Protein AF-A0A235F9C6-F1 (afdb_monomer_lite)

Secondary structure (DSSP, 8-state):
-----SHHHHHHHHHHHHHHTTSS--------THHHHHHHHHHHHHTTSSHHHHHHHHTTTS-HHHHHHHHHHHHHHHHHHHHHHT--HHHHHHHHHH-HHHHHHHTTS-HHHHHHHHHHHHHHHHHHHHHHHHHHHHHHHHHHHHIIIIISPP-EEETTEEE-S--S-EEEE-SSSEEEE-TT--S-TTTGGG-SSEEEE-SSEEEEEETTEEEEEEGGGGT-SEEEHHHHHHHHHHHHHHHHHHHHHHHHHHHHHHHHHHHHHHHHHHHHHHHHHHHTT----HHHHHHHHHHHTHHHHHHHHHHHHTT---TTHHHHHHHHHHHHHHHHHHTSPPP-

Radius of gyration: 34.78 Å; chains: 1; bounding box: 98×41×90 Å

Structure (mmCIF, N/CA/C/O backbone):
data_AF-A0A235F9C6-F1
#
_entry.id   AF-A0A235F9C6-F1
#
loop_
_atom_site.group_PDB
_atom_site.id
_atom_site.type_symbol
_atom_site.label_atom_id
_atom_site.label_alt_id
_atom_site.label_comp_id
_atom_site.label_asym_id
_atom_site.label_entity_id
_atom_site.label_seq_id
_atom_site.pdbx_PDB_ins_code
_atom_site.Cartn_x
_atom_site.Cartn_y
_atom_site.Cartn_z
_atom_site.occupancy
_atom_site.B_iso_or_equiv
_atom_site.auth_seq_id
_atom_site.auth_comp_id
_atom_site.auth_asym_id
_atom_site.auth_atom_id
_atom_site.pdbx_PDB_model_num
ATOM 1 N N . MET A 1 1 ? -61.675 -6.270 14.014 1.00 24.16 1 MET A N 1
ATOM 2 C CA . MET A 1 1 ? -61.413 -7.409 14.922 1.00 24.16 1 MET A CA 1
ATOM 3 C C . MET A 1 1 ? -60.560 -6.914 16.084 1.00 24.16 1 MET A C 1
ATOM 5 O O . MET A 1 1 ? -59.785 -5.992 15.865 1.00 24.16 1 MET A O 1
ATOM 9 N N . PRO A 1 2 ? -60.836 -7.374 17.309 1.00 28.53 2 PRO A N 1
ATOM 10 C CA . PRO A 1 2 ? -61.118 -6.500 18.449 1.00 28.53 2 PRO A CA 1
ATOM 11 C C . PRO A 1 2 ? -59.955 -6.345 19.447 1.00 28.53 2 PRO A C 1
ATOM 13 O O . PRO A 1 2 ? -59.017 -7.130 19.428 1.00 28.53 2 PRO A O 1
ATOM 16 N N . CYS A 1 3 ? -60.065 -5.291 20.277 1.00 23.02 3 CYS A N 1
ATOM 17 C CA . CYS A 1 3 ? -59.843 -5.219 21.738 1.00 23.02 3 CYS A CA 1
ATOM 18 C C . CYS A 1 3 ? -59.057 -6.374 22.407 1.00 23.02 3 CYS A C 1
ATOM 20 O O . CYS A 1 3 ? -59.332 -7.533 22.153 1.00 23.02 3 CYS A O 1
ATOM 22 N N . SER A 1 4 ? -58.177 -6.173 23.391 1.00 26.45 4 SER A N 1
ATOM 23 C CA . SER A 1 4 ? -58.172 -5.150 24.444 1.00 26.45 4 SER A CA 1
ATOM 24 C C . SER A 1 4 ? -57.095 -5.474 25.499 1.00 26.45 4 SER A C 1
ATOM 26 O O . SER A 1 4 ? -56.650 -6.607 25.602 1.00 26.45 4 SER A O 1
ATOM 28 N N . ALA A 1 5 ? -56.830 -4.489 26.365 1.00 30.31 5 ALA A N 1
ATOM 29 C CA . ALA A 1 5 ? -56.734 -4.640 27.829 1.00 30.31 5 ALA A CA 1
ATOM 30 C C . ALA A 1 5 ? -55.402 -4.923 28.556 1.00 30.31 5 ALA A C 1
ATOM 32 O O . ALA A 1 5 ? -55.375 -4.650 29.754 1.00 30.31 5 ALA A O 1
ATOM 33 N N . ASP A 1 6 ? -54.285 -5.301 27.928 1.00 31.92 6 ASP A N 1
ATOM 34 C CA . ASP A 1 6 ? -53.137 -5.766 28.747 1.00 31.92 6 ASP A CA 1
ATOM 35 C C . ASP A 1 6 ? -52.047 -4.738 29.105 1.00 31.92 6 ASP A C 1
ATOM 37 O O . ASP A 1 6 ? -51.257 -4.974 30.021 1.00 31.92 6 ASP A O 1
ATOM 41 N N . LEU A 1 7 ? -51.997 -3.552 28.482 1.00 34.75 7 LEU A N 1
ATOM 42 C CA . LEU A 1 7 ? -50.963 -2.556 28.836 1.00 34.75 7 LEU A CA 1
ATOM 43 C C . LEU A 1 7 ? -51.352 -1.610 29.980 1.00 34.75 7 LEU A C 1
ATOM 45 O O . LEU A 1 7 ? -50.478 -1.074 30.667 1.00 34.75 7 LEU A O 1
ATOM 49 N N . LEU A 1 8 ? -52.649 -1.403 30.210 1.00 31.09 8 LEU A N 1
ATOM 50 C CA . LEU A 1 8 ? -53.130 -0.490 31.249 1.00 31.09 8 LEU A CA 1
ATOM 51 C C . LEU A 1 8 ? -52.805 -0.984 32.679 1.00 31.09 8 LEU A C 1
ATOM 53 O O . LEU A 1 8 ? -52.372 -0.163 33.493 1.00 31.09 8 LEU A O 1
ATOM 57 N N . PRO A 1 9 ? -52.898 -2.295 32.996 1.00 34.84 9 PRO A N 1
ATOM 58 C CA . PRO A 1 9 ? -52.492 -2.820 34.301 1.00 34.84 9 PRO A CA 1
ATOM 59 C C . PRO A 1 9 ? -50.986 -2.673 34.560 1.00 34.84 9 PRO A C 1
ATOM 61 O O . PRO A 1 9 ? -50.591 -2.339 35.676 1.00 34.84 9 PRO A O 1
ATOM 64 N N . TYR A 1 10 ? -50.138 -2.849 33.539 1.00 37.91 10 TYR A N 1
ATOM 65 C CA . TYR A 1 10 ? -48.676 -2.763 33.673 1.00 37.91 10 TYR A CA 1
ATOM 66 C C . TYR A 1 10 ? -48.203 -1.331 33.969 1.00 37.91 10 TYR A C 1
ATOM 68 O O . TYR A 1 10 ? -47.327 -1.096 34.809 1.00 37.91 10 TYR A O 1
ATOM 76 N N . ILE A 1 11 ? -48.846 -0.354 33.326 1.00 37.06 11 IL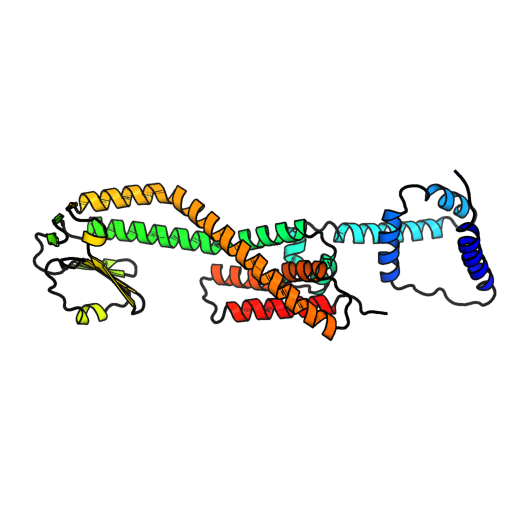E A N 1
ATOM 77 C CA . ILE A 1 11 ? -48.593 1.072 33.546 1.00 37.06 11 ILE A CA 1
ATOM 78 C C . ILE A 1 11 ? -49.118 1.499 34.928 1.00 37.06 11 ILE A C 1
ATOM 80 O O . ILE A 1 11 ? -48.400 2.163 35.678 1.00 37.06 11 ILE A O 1
ATOM 84 N N . LEU A 1 12 ? -50.312 1.050 35.333 1.00 35.72 12 LEU A N 1
ATOM 85 C CA . LEU A 1 12 ? -50.869 1.346 36.661 1.00 35.72 12 LEU A CA 1
ATOM 86 C C . LEU A 1 12 ? -50.095 0.667 37.808 1.00 35.72 12 LEU A C 1
ATOM 88 O O . LEU A 1 12 ? -49.954 1.265 38.877 1.00 35.72 12 LEU A O 1
ATOM 92 N N . TYR A 1 13 ? -49.526 -0.526 37.593 1.00 37.59 13 TYR A N 1
ATOM 93 C CA . TYR A 1 13 ? -48.658 -1.215 38.559 1.00 37.59 13 TYR A CA 1
ATOM 94 C C . TYR A 1 13 ? -47.362 -0.431 38.828 1.00 37.59 13 TYR A C 1
ATOM 96 O O . TYR A 1 13 ? -46.993 -0.210 39.985 1.00 37.59 13 TYR A O 1
ATOM 104 N N . ARG A 1 14 ? -46.712 0.088 37.775 1.00 36.78 14 ARG A N 1
ATOM 105 C CA . ARG A 1 14 ? -45.545 0.984 37.901 1.00 36.78 14 ARG A CA 1
ATOM 106 C C . ARG A 1 14 ? -45.894 2.292 38.620 1.00 36.78 14 ARG A C 1
ATOM 108 O O . ARG A 1 14 ? -45.122 2.734 39.468 1.00 36.78 14 ARG A O 1
ATOM 115 N N . ILE A 1 15 ? -47.065 2.873 38.347 1.00 39.09 15 ILE A N 1
ATOM 116 C CA . ILE A 1 15 ? -47.520 4.120 38.987 1.00 39.09 15 ILE A CA 1
ATOM 117 C C . ILE A 1 15 ? -47.847 3.905 40.477 1.00 39.09 15 ILE A C 1
ATOM 119 O O . ILE A 1 15 ? -47.480 4.739 41.308 1.00 39.09 15 ILE A O 1
ATOM 123 N N . LYS A 1 16 ? -48.459 2.772 40.861 1.00 30.38 16 LYS A N 1
ATOM 124 C CA . LYS A 1 16 ? -48.684 2.429 42.280 1.00 30.38 16 LYS A CA 1
ATOM 125 C C . LYS A 1 16 ? -47.372 2.202 43.036 1.00 30.38 16 LYS A C 1
ATOM 127 O O . LYS A 1 16 ? -47.261 2.663 44.170 1.00 30.38 16 LYS A O 1
ATOM 132 N N . LYS A 1 17 ? -46.355 1.600 42.407 1.00 31.30 17 LYS A N 1
ATOM 133 C CA . LYS A 1 17 ? -45.021 1.431 43.015 1.00 31.30 17 LYS A CA 1
ATOM 134 C C . LYS A 1 17 ? -44.326 2.777 43.281 1.00 31.30 17 LYS A C 1
ATOM 136 O O . LYS A 1 17 ? -43.670 2.926 44.306 1.00 31.30 17 LYS A O 1
ATOM 141 N N . CYS A 1 18 ? -44.564 3.792 42.445 1.00 32.56 18 CYS A N 1
ATOM 142 C CA . CYS A 1 18 ? -44.122 5.169 42.707 1.00 32.56 18 CYS A CA 1
ATOM 143 C C . CYS A 1 18 ? -44.888 5.873 43.844 1.00 32.56 18 CYS A C 1
ATOM 145 O O . CYS A 1 18 ? -44.349 6.800 44.442 1.00 32.56 18 CYS A O 1
ATOM 147 N N . ARG A 1 19 ? -46.121 5.459 44.181 1.00 26.70 19 ARG A N 1
ATOM 148 C CA . ARG A 1 19 ? -46.877 6.036 45.312 1.00 26.70 19 ARG A CA 1
ATOM 149 C C . ARG A 1 19 ? -46.397 5.501 46.670 1.00 26.70 19 ARG A C 1
ATOM 151 O O . ARG A 1 19 ? -46.466 6.239 47.645 1.00 26.70 19 ARG A O 1
ATOM 158 N N . VAL A 1 20 ? -45.865 4.277 46.722 1.00 29.25 20 VAL A N 1
ATOM 159 C CA . VAL A 1 20 ? -45.334 3.656 47.957 1.00 29.25 20 VAL A CA 1
ATOM 160 C C . VAL A 1 20 ? -43.974 4.240 48.372 1.00 29.25 20 VAL A C 1
ATOM 162 O O . VAL A 1 20 ? -43.650 4.261 49.552 1.00 29.25 20 VAL A O 1
ATOM 165 N N . LEU A 1 21 ? -43.216 4.830 47.444 1.00 30.75 21 LEU A N 1
ATOM 166 C CA . LEU A 1 21 ? -41.941 5.500 47.745 1.00 30.75 21 LEU A CA 1
ATOM 167 C C . LEU A 1 21 ? -42.101 6.918 48.337 1.00 30.75 21 LEU A C 1
ATOM 169 O O . LEU A 1 21 ? -41.120 7.641 48.458 1.00 30.75 21 LEU A O 1
ATOM 173 N N . ARG A 1 22 ? -43.324 7.337 48.696 1.00 30.48 22 ARG A N 1
ATOM 174 C CA . ARG A 1 22 ? -43.625 8.698 49.181 1.00 30.48 22 ARG A CA 1
ATOM 175 C C . ARG A 1 22 ? -43.625 8.846 50.712 1.00 30.48 22 ARG A C 1
ATOM 177 O O . ARG A 1 22 ? -43.984 9.915 51.188 1.00 30.48 22 ARG A O 1
ATOM 184 N N . GLN A 1 23 ? -43.274 7.812 51.481 1.00 30.89 23 GLN A N 1
ATOM 185 C CA . GLN A 1 23 ? -43.339 7.880 52.952 1.00 30.89 23 GLN A CA 1
ATOM 186 C C . GLN A 1 23 ? -42.012 7.789 53.703 1.00 30.89 23 GLN A C 1
ATOM 188 O O . GLN A 1 23 ? -42.028 8.004 54.906 1.00 30.89 23 GLN A O 1
ATOM 193 N N . ASN A 1 24 ? -40.876 7.599 53.030 1.00 27.11 24 ASN A N 1
ATOM 194 C CA . ASN A 1 24 ? -39.571 7.725 53.678 1.00 27.11 24 ASN A CA 1
ATOM 195 C C . ASN A 1 24 ? -38.743 8.774 52.936 1.00 27.11 24 ASN A C 1
ATOM 197 O O . ASN A 1 24 ? -38.563 8.673 51.722 1.00 27.11 24 ASN A O 1
ATOM 201 N N . GLU A 1 25 ? -38.268 9.784 53.666 1.00 38.06 25 GLU A N 1
ATOM 202 C CA . GLU A 1 25 ? -37.231 10.712 53.217 1.00 38.06 25 GLU A CA 1
ATOM 203 C C . GLU A 1 25 ? -36.018 9.914 52.736 1.00 38.06 25 GLU A C 1
ATOM 205 O O . GLU A 1 25 ? -35.278 9.349 53.537 1.00 38.06 25 GLU A O 1
ATOM 210 N N . ILE A 1 26 ? -35.827 9.820 51.420 1.00 27.48 26 ILE A N 1
ATOM 211 C CA . ILE A 1 26 ? -34.636 9.208 50.836 1.00 27.48 26 ILE A CA 1
ATOM 212 C C . ILE A 1 26 ? -34.204 10.053 49.639 1.00 27.48 26 ILE A C 1
ATOM 214 O O . ILE A 1 26 ? -34.982 10.358 48.734 1.00 27.48 26 ILE A O 1
ATOM 218 N N . SER A 1 27 ? -32.936 10.442 49.693 1.00 24.98 27 SER A N 1
ATOM 219 C CA . SER A 1 27 ? -32.124 11.079 48.664 1.00 24.98 27 SER A CA 1
ATOM 220 C C . SER A 1 27 ? -32.423 10.601 47.237 1.00 24.98 27 SER A C 1
ATOM 222 O O . SER A 1 27 ? -32.582 9.411 46.964 1.00 24.98 27 SER A O 1
ATOM 224 N N . PHE A 1 28 ? -32.449 11.549 46.293 1.00 26.50 28 PHE A N 1
ATOM 225 C CA . PHE A 1 28 ? -32.509 11.250 44.862 1.00 26.50 28 PHE A CA 1
ATOM 226 C C . PHE A 1 28 ? -31.333 10.339 44.468 1.00 26.50 28 PHE A C 1
ATOM 228 O O . PHE A 1 28 ? -30.181 10.723 44.692 1.00 26.50 28 PHE A O 1
ATOM 235 N N . PRO A 1 29 ? -31.567 9.170 43.846 1.00 25.56 29 PRO A N 1
ATOM 236 C CA . PRO A 1 29 ? -30.476 8.389 43.300 1.00 25.56 29 PRO A CA 1
ATOM 237 C C . PRO A 1 29 ? -29.945 9.118 42.063 1.00 25.56 29 PRO A C 1
ATOM 239 O O . PRO A 1 29 ? -30.673 9.378 41.102 1.00 25.56 29 PRO A O 1
ATOM 242 N N . VAL A 1 30 ? -28.661 9.464 42.093 1.00 29.19 30 VAL A N 1
ATOM 243 C CA . VAL A 1 30 ? -27.914 9.895 40.913 1.00 29.19 30 VAL A CA 1
ATOM 244 C C . VAL A 1 30 ? -27.857 8.698 39.966 1.00 29.19 30 VAL A C 1
ATOM 246 O O . VAL A 1 30 ? -27.100 7.755 40.185 1.00 29.19 30 VAL A O 1
ATOM 249 N N . PHE A 1 31 ? -28.702 8.693 38.936 1.00 31.27 31 PHE A N 1
ATOM 250 C CA . PHE A 1 31 ? -28.619 7.679 37.891 1.00 31.27 31 PHE A CA 1
ATOM 251 C C . PHE A 1 31 ? -27.368 7.943 37.036 1.00 31.27 31 PHE A C 1
ATOM 253 O O . PHE A 1 31 ? -27.196 9.064 36.552 1.00 31.27 31 PHE A O 1
ATOM 260 N N . PRO A 1 32 ? -26.487 6.948 36.829 1.00 29.97 32 PRO A N 1
ATOM 261 C CA . PRO A 1 32 ? -25.327 7.108 35.961 1.00 29.97 32 PRO A CA 1
ATOM 262 C C . PRO A 1 32 ? -25.787 7.327 34.511 1.00 29.97 32 PRO A C 1
ATOM 264 O O . PRO A 1 32 ? -26.690 6.636 34.032 1.00 29.97 32 PRO A O 1
ATOM 267 N N . ASN A 1 33 ? -25.148 8.282 33.821 1.00 36.22 33 ASN A N 1
ATOM 268 C CA . ASN A 1 33 ? -25.477 8.781 32.470 1.00 36.22 33 ASN A CA 1
ATOM 269 C C . ASN A 1 33 ? -25.712 7.692 31.396 1.00 36.22 33 ASN A C 1
ATOM 271 O O . ASN A 1 33 ? -26.316 7.965 30.362 1.00 36.22 33 ASN A O 1
ATOM 275 N N . GLU A 1 34 ? -25.272 6.455 31.622 1.00 38.84 34 GLU A N 1
ATOM 276 C CA . GLU A 1 34 ? -25.374 5.345 30.671 1.00 38.84 34 GLU A CA 1
ATOM 277 C C . GLU A 1 34 ? -26.777 4.725 30.558 1.00 38.84 34 GLU A C 1
ATOM 279 O O . GLU A 1 34 ? -27.150 4.289 29.471 1.00 38.84 34 GLU A O 1
ATOM 284 N N . GLN A 1 35 ? -27.603 4.739 31.615 1.00 30.03 35 GLN A N 1
ATOM 285 C CA . GLN A 1 35 ? -28.991 4.242 31.511 1.00 30.03 35 GLN A CA 1
ATOM 286 C C . GLN A 1 35 ? -29.883 5.154 30.652 1.00 30.03 35 GLN A C 1
ATOM 288 O O . GLN A 1 35 ? -30.897 4.705 30.116 1.00 30.03 35 GLN A O 1
ATOM 293 N N . LEU A 1 36 ? -29.483 6.417 30.475 1.00 33.16 36 LEU A N 1
ATOM 294 C CA . LEU A 1 36 ? -30.141 7.370 29.585 1.00 33.16 36 LEU A CA 1
ATOM 295 C C . LEU A 1 36 ? -29.899 7.039 28.102 1.00 33.16 36 LEU A C 1
ATOM 297 O O . LEU A 1 36 ? -30.818 7.200 27.307 1.00 33.16 36 LEU A O 1
ATOM 301 N N . LEU A 1 37 ? -28.724 6.520 27.719 1.00 33.12 37 LEU A N 1
ATOM 302 C CA . LEU A 1 37 ? -28.419 6.180 26.318 1.00 33.12 37 LEU A CA 1
ATOM 303 C C . LEU A 1 37 ? -29.295 5.042 25.780 1.00 33.12 37 LEU A C 1
ATOM 305 O O . LEU A 1 37 ? -29.806 5.119 24.661 1.00 33.12 37 LEU A O 1
ATOM 309 N N . GLU A 1 38 ? -29.457 3.987 26.580 1.00 33.00 38 GLU A N 1
ATOM 310 C CA . GLU A 1 38 ? -30.219 2.791 26.207 1.00 33.00 38 GLU A CA 1
ATOM 311 C C . GLU A 1 38 ? -31.719 3.107 26.087 1.00 33.00 38 GLU A C 1
ATOM 313 O O . GLU A 1 38 ? -32.385 2.639 25.165 1.00 33.00 38 GLU A O 1
ATOM 318 N N . TYR A 1 39 ? -32.234 3.992 26.952 1.00 32.09 39 TYR A N 1
ATOM 319 C CA . TYR A 1 39 ? -33.607 4.493 26.875 1.00 32.09 39 TYR A CA 1
ATOM 320 C C . TYR A 1 39 ? -33.827 5.443 25.692 1.00 32.09 39 TYR A C 1
ATOM 322 O O . TYR A 1 39 ? -34.845 5.326 25.019 1.00 32.09 39 TYR A O 1
ATOM 330 N N . VAL A 1 40 ? -32.897 6.355 25.394 1.00 36.12 40 VAL A N 1
ATOM 331 C CA . VAL A 1 40 ? -33.064 7.341 24.307 1.00 36.12 40 VAL A CA 1
ATOM 332 C C . VAL A 1 40 ? -33.080 6.670 22.927 1.00 36.12 40 VAL A C 1
ATOM 334 O O . VAL A 1 40 ? -33.924 7.013 22.103 1.00 36.12 40 VAL A O 1
ATOM 337 N N . CYS A 1 41 ? -32.246 5.649 22.694 1.00 32.50 41 CYS A N 1
ATOM 338 C CA . CYS A 1 41 ? -32.264 4.901 21.427 1.00 32.50 41 CYS A CA 1
ATOM 339 C C . CYS A 1 41 ? -33.512 4.014 21.264 1.00 32.50 41 CYS A C 1
ATOM 341 O O . CYS A 1 41 ? -34.010 3.849 20.151 1.00 32.50 41 CYS A O 1
ATOM 343 N N . LEU A 1 42 ? -34.045 3.454 22.358 1.00 31.95 42 LEU A N 1
ATOM 344 C CA . LEU A 1 42 ? -35.278 2.657 22.329 1.00 31.95 42 LEU A CA 1
ATOM 345 C C . LEU A 1 42 ? -36.525 3.545 22.156 1.00 31.95 42 LEU A C 1
ATOM 347 O O . LEU A 1 42 ? -37.483 3.160 21.483 1.00 31.95 42 LEU A O 1
ATOM 351 N N . VAL A 1 43 ? -36.502 4.749 22.739 1.00 36.69 43 VAL A N 1
ATOM 352 C CA . VAL A 1 43 ? -37.575 5.745 22.635 1.00 36.69 43 VAL A CA 1
ATOM 353 C C . VAL A 1 43 ? -37.664 6.314 21.221 1.00 36.69 43 VAL A C 1
ATOM 35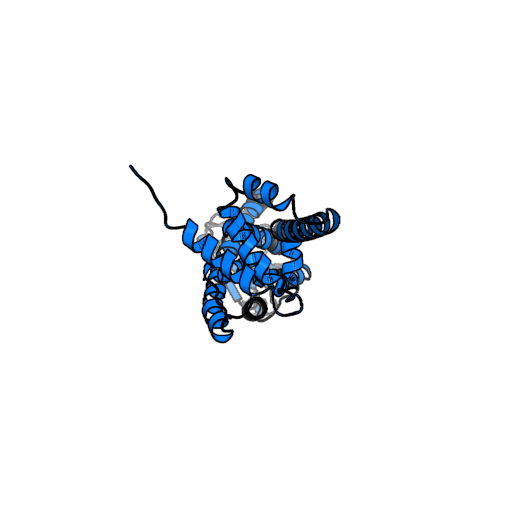5 O O . VAL A 1 43 ? -38.781 6.472 20.749 1.00 36.69 43 VAL A O 1
ATOM 358 N N . ASP A 1 44 ? -36.564 6.506 20.486 1.00 34.81 44 ASP A N 1
ATOM 359 C CA . ASP A 1 44 ? -36.614 6.977 19.085 1.00 34.81 44 ASP A CA 1
ATOM 360 C C . ASP A 1 44 ? -37.349 6.002 18.134 1.00 34.81 44 ASP A C 1
ATOM 362 O O . ASP A 1 44 ? -37.967 6.425 17.156 1.00 34.81 44 ASP A O 1
ATOM 366 N N . SER A 1 45 ? -37.378 4.702 18.459 1.00 32.56 45 SER A N 1
ATOM 367 C CA . SER A 1 45 ? -38.177 3.690 17.741 1.00 32.56 45 SER A CA 1
ATOM 368 C C . SER A 1 45 ? -39.678 3.748 18.095 1.00 32.56 45 SER A C 1
ATOM 370 O O . SER A 1 45 ? -40.539 3.475 17.258 1.00 32.56 45 SER A O 1
ATOM 372 N N . LEU A 1 46 ? -40.018 4.170 19.320 1.00 30.38 46 LEU A N 1
ATOM 373 C CA . LEU A 1 46 ? -41.393 4.261 19.842 1.00 30.38 46 LEU A CA 1
ATOM 374 C C . LEU A 1 46 ? -42.021 5.670 19.714 1.00 30.38 46 LEU A C 1
ATOM 376 O O . LEU A 1 46 ? -43.245 5.818 19.769 1.00 30.38 46 LEU A O 1
ATOM 380 N N . ALA A 1 47 ? -41.219 6.719 19.518 1.00 36.31 47 ALA A N 1
ATOM 381 C CA . ALA A 1 47 ? -41.611 8.124 19.674 1.00 36.31 47 ALA A CA 1
ATOM 382 C C . ALA A 1 47 ? -42.223 8.780 18.427 1.00 36.31 47 ALA A C 1
ATOM 384 O O . ALA A 1 47 ? -42.338 10.002 18.374 1.00 36.31 47 ALA A O 1
ATOM 385 N N . LYS A 1 48 ? -42.698 8.009 17.442 1.00 35.44 48 LYS A N 1
ATOM 386 C CA . LYS A 1 48 ? -43.376 8.591 16.270 1.00 35.44 48 LYS A CA 1
ATOM 387 C C . LYS A 1 48 ? -44.879 8.849 16.444 1.00 35.44 48 LYS A C 1
ATOM 389 O O . LYS A 1 48 ? -45.492 9.344 15.504 1.00 35.44 48 LYS A O 1
ATOM 394 N N . LYS A 1 49 ? -45.506 8.553 17.602 1.00 34.03 49 LYS A N 1
ATOM 395 C CA . LYS A 1 49 ? -46.973 8.745 17.724 1.00 34.03 49 LYS A CA 1
ATOM 396 C C . LYS A 1 49 ? -47.591 9.188 19.066 1.00 34.03 49 LYS A C 1
ATOM 398 O O . LYS A 1 49 ? -48.747 9.581 19.029 1.00 34.03 49 LYS A O 1
ATOM 403 N N . HIS A 1 50 ? -46.909 9.167 20.223 1.00 38.16 50 HIS A N 1
ATOM 404 C CA . HIS A 1 50 ? -47.613 9.318 21.527 1.00 38.16 50 HIS A CA 1
ATOM 405 C C . HIS A 1 50 ? -47.019 10.297 22.569 1.00 38.16 50 HIS A C 1
ATOM 407 O O . HIS A 1 50 ? -47.494 10.335 23.703 1.00 38.16 50 HIS A O 1
ATOM 413 N N . TYR A 1 51 ? -46.040 11.145 22.230 1.00 38.97 51 TYR A N 1
ATOM 414 C CA . TYR A 1 51 ? -45.387 12.010 23.236 1.00 38.97 51 TYR A CA 1
ATOM 415 C C . TYR A 1 51 ? -46.153 13.298 23.602 1.00 38.97 51 TYR A C 1
ATOM 417 O O . TYR A 1 51 ? -45.937 13.855 24.679 1.00 38.97 51 TYR A O 1
ATOM 425 N N . LEU A 1 52 ? -47.093 13.758 22.764 1.00 36.88 52 LEU A N 1
ATOM 426 C CA . LEU A 1 52 ? -47.836 15.000 23.031 1.00 36.88 52 LEU A CA 1
ATOM 427 C C . LEU A 1 52 ? -48.786 14.894 24.243 1.00 36.88 52 LEU A C 1
ATOM 429 O O . LEU A 1 52 ? -48.993 15.880 24.948 1.00 36.88 52 LEU A O 1
ATOM 433 N N . TYR A 1 53 ? -49.323 13.702 24.525 1.00 37.62 53 TYR A N 1
ATOM 434 C CA . TYR A 1 53 ? -50.314 13.501 25.593 1.00 37.62 53 TYR A CA 1
ATOM 435 C C . TYR A 1 53 ? -49.702 13.461 27.003 1.00 37.62 53 TYR A C 1
ATOM 437 O O . TYR A 1 53 ? -50.292 13.985 27.947 1.00 37.62 53 TYR A O 1
ATOM 445 N N . LEU A 1 54 ? -48.490 12.915 27.156 1.00 36.81 54 LEU A N 1
ATOM 446 C CA . LEU A 1 54 ? -47.778 12.876 28.445 1.00 36.81 54 LEU A CA 1
ATOM 447 C C . LEU A 1 54 ? -47.255 14.260 28.869 1.00 36.81 54 LEU A C 1
ATOM 449 O O . LEU A 1 54 ? -47.237 14.582 30.057 1.00 36.81 54 LEU A O 1
ATOM 453 N N . LEU A 1 55 ? -46.895 15.110 27.903 1.00 40.03 55 LEU A N 1
ATOM 454 C CA . LEU A 1 55 ? -46.442 16.483 28.153 1.00 40.03 55 LEU A CA 1
ATOM 455 C C . LEU A 1 55 ? -47.569 17.413 28.629 1.00 40.03 55 LEU A C 1
ATOM 457 O O . LEU A 1 55 ? -47.311 18.315 29.427 1.00 40.03 55 LEU A O 1
ATOM 461 N N . PHE A 1 56 ? -48.817 17.181 28.204 1.00 37.72 56 PHE A N 1
ATOM 462 C CA . PHE A 1 56 ? -49.963 17.954 28.693 1.00 37.72 56 PHE A CA 1
ATOM 463 C C . PHE A 1 56 ? -50.356 17.585 30.130 1.00 37.72 56 PHE A C 1
ATOM 465 O O . PHE A 1 56 ? -50.684 18.476 30.909 1.00 37.72 56 PHE A O 1
ATOM 472 N N . PHE A 1 57 ? -50.246 16.310 30.520 1.00 35.16 57 PHE A N 1
ATOM 473 C CA . PHE A 1 57 ? -50.621 15.866 31.869 1.00 35.16 57 PHE A CA 1
ATOM 474 C C . PHE A 1 57 ? -49.613 16.303 32.953 1.00 35.16 57 PHE A C 1
ATOM 476 O O . PHE A 1 57 ? -49.996 16.594 34.083 1.00 35.16 57 PHE A O 1
ATOM 483 N N . CYS A 1 58 ? -48.325 16.434 32.610 1.00 34.59 58 CYS A N 1
ATOM 484 C CA . CYS A 1 58 ? -47.287 16.900 33.543 1.00 34.59 58 CYS A CA 1
ATOM 485 C C . CYS A 1 58 ? -47.187 18.431 33.681 1.00 34.59 58 CYS A C 1
ATOM 487 O O . CYS A 1 58 ? -46.576 18.914 34.637 1.00 34.59 58 CYS A O 1
ATOM 489 N N . LYS A 1 59 ? -47.804 19.212 32.781 1.00 33.59 59 LYS A N 1
ATOM 490 C CA . LYS A 1 59 ? -47.772 20.688 32.828 1.00 33.59 59 LYS A CA 1
ATOM 491 C C . LYS A 1 59 ? -48.499 21.293 34.039 1.00 33.59 59 LYS A C 1
ATOM 493 O O . LYS A 1 59 ? -48.286 22.464 34.331 1.00 33.59 59 LYS A O 1
ATOM 498 N N . GLY A 1 60 ? -49.313 20.513 34.755 1.00 38.41 60 GLY A N 1
ATOM 499 C CA . GLY A 1 60 ? -50.035 20.965 35.950 1.00 38.41 60 GLY A CA 1
ATOM 500 C C . GLY A 1 60 ? -49.281 20.839 37.283 1.00 38.41 60 GLY A C 1
ATOM 501 O O . GLY A 1 60 ? -49.782 21.340 38.282 1.00 38.41 60 GLY A O 1
ATOM 502 N N . LEU A 1 61 ? -48.117 20.169 37.344 1.00 41.06 61 LEU A N 1
ATOM 503 C CA . LEU A 1 61 ? -47.526 19.733 38.629 1.00 41.06 61 LEU A CA 1
ATOM 504 C C . LEU A 1 61 ? -46.027 20.023 38.834 1.00 41.06 61 LEU A C 1
ATOM 506 O O . LEU A 1 61 ? -45.503 19.727 39.906 1.00 41.06 61 LEU A O 1
ATOM 510 N N . LEU A 1 62 ? -45.323 20.627 37.871 1.00 39.06 62 LEU A N 1
ATOM 511 C CA . LEU A 1 62 ? -43.911 21.007 38.030 1.00 39.06 62 LEU A CA 1
ATOM 512 C C . LEU A 1 62 ? -43.726 22.526 37.961 1.00 39.06 62 LEU A C 1
ATOM 514 O O . LEU A 1 62 ? -44.134 23.166 36.993 1.00 39.06 62 LEU A O 1
ATOM 518 N N . LYS A 1 63 ? -43.052 23.100 38.973 1.00 46.34 63 LYS A N 1
ATOM 519 C CA . LYS A 1 63 ? -42.528 24.477 38.935 1.00 46.34 63 LYS A CA 1
ATOM 520 C C . LYS A 1 63 ? -41.778 24.675 37.610 1.00 46.34 63 LYS A C 1
ATOM 522 O O . LYS A 1 63 ? -40.844 23.927 37.317 1.00 46.34 63 LYS A O 1
ATOM 527 N N . ARG A 1 64 ? -42.188 25.691 36.840 1.00 43.06 64 ARG A N 1
ATOM 528 C CA . ARG A 1 64 ? -41.699 26.026 35.485 1.00 43.06 64 ARG A CA 1
ATOM 529 C C . ARG A 1 64 ? -40.171 25.894 35.335 1.00 43.06 64 ARG A C 1
ATOM 531 O O . ARG A 1 64 ? -39.719 25.274 34.376 1.00 43.06 64 ARG A O 1
ATOM 538 N N . SER A 1 65 ? -39.390 26.338 36.327 1.00 43.09 65 SER A N 1
ATOM 539 C CA . SER A 1 65 ? -37.918 26.325 36.254 1.00 43.09 65 SER A CA 1
ATOM 540 C C . SER A 1 65 ? -37.273 24.932 36.291 1.00 43.09 65 SER A C 1
ATOM 542 O O . SER A 1 65 ? -36.240 24.727 35.659 1.00 43.09 65 SER A O 1
ATOM 544 N N . LEU A 1 66 ? -37.865 23.949 36.984 1.00 43.03 66 LEU A N 1
ATOM 545 C CA . LEU A 1 66 ? -37.296 22.597 37.066 1.00 43.03 66 LEU A CA 1
ATOM 546 C C . LEU A 1 66 ? -37.533 21.826 35.759 1.00 43.03 66 LEU A C 1
ATOM 548 O O . LEU A 1 66 ? -36.674 21.072 35.308 1.00 43.03 66 LEU A O 1
ATOM 552 N N . SER A 1 67 ? -38.688 22.058 35.124 1.00 49.88 67 SER A N 1
ATOM 553 C CA . SER A 1 67 ? -39.023 21.461 33.826 1.00 49.88 67 SER A CA 1
ATOM 554 C C . SER A 1 67 ? -38.119 21.970 32.700 1.00 49.88 67 SER A C 1
ATOM 556 O O . SER A 1 67 ? -37.676 21.181 31.867 1.00 49.88 67 SER A O 1
ATOM 558 N N . GLU A 1 68 ? -37.771 23.260 32.722 1.00 49.00 68 GLU A N 1
ATOM 559 C CA . GLU A 1 68 ? -36.872 23.868 31.740 1.00 49.00 68 GLU A CA 1
ATOM 560 C C . GLU A 1 68 ? -35.434 23.378 31.903 1.00 49.00 68 GLU A C 1
ATOM 562 O O . GLU A 1 68 ? -34.807 23.032 30.905 1.00 49.00 68 GLU A O 1
ATOM 567 N N . GLN A 1 69 ? -34.925 23.240 33.135 1.00 47.72 69 GLN A N 1
ATOM 568 C CA . GLN A 1 69 ? -33.577 22.704 33.350 1.00 47.72 69 GLN A CA 1
ATOM 569 C C . GLN A 1 69 ? -33.436 21.240 32.923 1.00 47.72 69 GLN A C 1
ATOM 571 O O . GLN A 1 69 ? -32.415 20.875 32.344 1.00 47.72 69 GLN A O 1
ATOM 576 N N . ILE A 1 70 ? -34.452 20.403 33.156 1.00 52.03 70 ILE A N 1
ATOM 577 C CA . ILE A 1 70 ? -34.435 18.997 32.725 1.00 52.03 70 ILE A CA 1
ATOM 578 C C . ILE A 1 70 ? -34.485 18.900 31.193 1.00 52.03 70 ILE A C 1
ATOM 580 O O . ILE A 1 70 ? -33.732 18.119 30.613 1.00 52.03 70 ILE A O 1
ATOM 584 N N . LEU A 1 71 ? -35.306 19.720 30.529 1.00 50.31 71 LEU A N 1
ATOM 585 C CA . LEU A 1 71 ? -35.376 19.779 29.064 1.00 50.31 71 LEU A CA 1
ATOM 586 C C . LEU A 1 71 ? -34.077 20.304 28.439 1.00 50.31 71 LEU A C 1
ATOM 588 O O . LEU A 1 71 ? -33.630 19.756 27.434 1.00 50.31 71 LEU A O 1
ATOM 592 N N . LEU A 1 72 ? -33.433 21.304 29.049 1.00 49.66 72 LEU A N 1
ATOM 593 C CA . LEU A 1 72 ? -32.125 21.808 28.618 1.00 49.66 72 LEU A CA 1
ATOM 594 C C . LEU A 1 72 ? -31.036 20.745 28.770 1.00 49.66 72 LEU A C 1
ATOM 596 O O . LEU A 1 72 ? -30.295 20.494 27.823 1.00 49.66 72 LEU A O 1
ATOM 600 N N . ARG A 1 73 ? -30.968 20.060 29.919 1.00 44.94 73 ARG A N 1
ATOM 601 C CA . ARG A 1 73 ? -29.995 18.977 30.146 1.00 44.94 73 ARG A CA 1
ATOM 602 C C . ARG A 1 73 ? -30.223 17.805 29.196 1.00 44.94 73 ARG A C 1
ATOM 604 O O . ARG A 1 73 ? -29.258 17.259 28.669 1.00 44.94 73 ARG A O 1
ATOM 611 N N . TYR A 1 74 ? -31.480 17.450 28.939 1.00 50.78 74 TYR A N 1
ATOM 612 C CA . TYR A 1 74 ? -31.841 16.422 27.967 1.00 50.78 74 TYR A CA 1
ATOM 613 C C . TYR A 1 74 ? -31.432 16.823 26.544 1.00 50.78 74 TYR A C 1
ATOM 615 O O . TYR A 1 74 ? -30.716 16.067 25.898 1.00 50.78 74 TYR A O 1
ATOM 623 N N . ASN A 1 75 ? -31.778 18.029 26.081 1.00 45.34 75 ASN A N 1
ATOM 624 C CA . ASN A 1 75 ? -31.399 18.507 24.747 1.00 45.34 75 ASN A CA 1
ATOM 625 C C . ASN A 1 75 ? -29.883 18.634 24.568 1.00 45.34 75 ASN A C 1
ATOM 627 O O . ASN A 1 75 ? -29.380 18.272 23.511 1.00 45.34 75 ASN A O 1
ATOM 631 N N . ILE A 1 76 ? -29.142 19.087 25.585 1.00 49.94 76 ILE A N 1
ATOM 632 C CA . ILE A 1 76 ? -27.671 19.137 25.543 1.00 49.94 76 ILE A CA 1
ATOM 633 C C . ILE A 1 76 ? -27.096 17.720 25.438 1.00 49.94 76 ILE A C 1
ATOM 635 O O . ILE A 1 76 ? -26.214 17.472 24.623 1.00 49.94 76 ILE A O 1
ATOM 639 N N . THR A 1 77 ? -27.622 16.767 26.210 1.00 45.53 77 THR A N 1
ATOM 640 C CA . THR A 1 77 ? -27.142 15.376 26.187 1.00 45.53 77 THR A CA 1
ATOM 641 C C . THR A 1 77 ? -27.473 14.701 24.856 1.00 45.53 77 THR A C 1
ATOM 643 O O . THR A 1 77 ? -26.618 14.048 24.268 1.00 45.53 77 THR A O 1
ATOM 646 N N . VAL A 1 78 ? -28.682 14.910 24.331 1.00 50.09 78 VAL A N 1
ATOM 647 C CA . VAL A 1 78 ? -29.104 14.395 23.024 1.00 50.09 78 VAL A CA 1
ATOM 648 C C . VAL A 1 78 ? -28.295 15.034 21.899 1.00 50.09 78 VAL A C 1
ATOM 650 O O . VAL A 1 78 ? -27.836 14.311 21.023 1.00 50.09 78 VAL A O 1
ATOM 653 N N . ASN A 1 79 ? -28.045 16.346 21.931 1.00 42.81 79 ASN A N 1
ATOM 654 C CA . ASN A 1 79 ? -27.215 17.013 20.929 1.00 42.81 79 ASN A CA 1
ATOM 655 C C . ASN A 1 79 ? -25.761 16.536 20.985 1.00 42.81 79 ASN A C 1
ATOM 657 O O . ASN A 1 79 ? -25.222 16.208 19.937 1.00 42.81 79 ASN A O 1
ATOM 661 N N . ASN A 1 80 ? -25.171 16.368 22.171 1.00 44.88 80 ASN A N 1
ATOM 662 C CA . ASN A 1 80 ? -23.822 15.807 22.323 1.00 44.88 80 ASN A CA 1
ATOM 663 C C . ASN A 1 80 ? -23.737 14.342 21.850 1.00 44.88 80 ASN A C 1
ATOM 665 O O . ASN A 1 80 ? -22.710 13.901 21.332 1.00 44.88 80 ASN A O 1
ATOM 669 N N . LEU A 1 81 ? -24.815 13.564 21.990 1.00 44.09 81 LEU A N 1
ATOM 670 C CA . LEU A 1 81 ? -24.901 12.207 21.438 1.00 44.09 81 LEU A CA 1
ATOM 671 C C . LEU A 1 81 ? -25.072 12.216 19.914 1.00 44.09 81 LEU A C 1
ATOM 673 O O . LEU A 1 81 ? -24.471 11.396 19.221 1.00 44.09 81 LEU A O 1
ATOM 677 N N . LYS A 1 82 ? -25.834 13.173 19.380 1.00 39.94 82 LYS A N 1
ATOM 678 C CA . LYS A 1 82 ? -26.032 13.381 17.941 1.00 39.94 82 LYS A CA 1
ATOM 679 C C . LYS A 1 82 ? -24.751 13.864 17.257 1.00 39.94 82 LYS A C 1
ATOM 681 O O . LYS A 1 82 ? -24.439 13.393 16.168 1.00 39.94 82 LYS A O 1
ATOM 686 N N . GLU A 1 83 ? -23.977 14.724 17.918 1.00 43.28 83 GLU A N 1
ATOM 687 C CA . GLU A 1 83 ? -22.667 15.199 17.458 1.00 43.28 83 GLU A CA 1
ATOM 688 C C . GLU A 1 83 ? -21.638 14.060 17.404 1.00 43.28 83 GLU A C 1
ATOM 690 O O . GLU A 1 83 ? -20.897 13.937 16.432 1.00 43.28 83 GLU A O 1
ATOM 695 N N . ASN A 1 84 ? -21.666 13.151 18.386 1.00 48.62 84 ASN A N 1
ATOM 696 C CA . ASN A 1 84 ? -20.841 11.938 18.381 1.00 48.62 84 ASN A CA 1
ATOM 697 C C . ASN A 1 84 ? -21.271 10.913 17.315 1.00 48.62 84 ASN A C 1
ATOM 699 O O . ASN A 1 84 ? -20.433 10.184 16.784 1.00 48.62 84 ASN A O 1
ATOM 703 N N . CYS A 1 85 ? -22.559 10.859 16.962 1.00 42.72 85 CYS A N 1
ATOM 704 C CA . CYS A 1 85 ? -23.060 10.006 15.878 1.00 42.72 85 CYS A CA 1
ATOM 705 C C . CYS A 1 85 ? -22.723 10.580 14.484 1.00 42.72 85 CYS A C 1
ATOM 707 O O . CYS A 1 85 ? -22.546 9.833 13.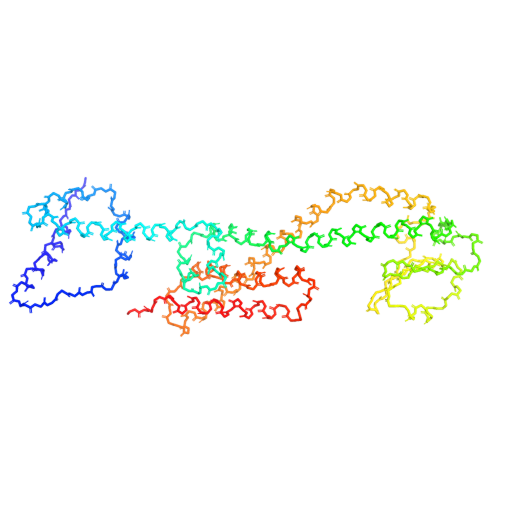520 1.00 42.72 85 CYS A O 1
ATOM 709 N N . ASN A 1 86 ? -22.568 11.905 14.390 1.00 45.38 86 ASN A N 1
ATOM 710 C CA . ASN A 1 86 ? -22.313 12.645 13.156 1.00 45.38 86 ASN A CA 1
ATOM 711 C C . ASN A 1 86 ? -20.915 13.292 13.142 1.00 45.38 86 ASN A C 1
ATOM 713 O O . ASN A 1 86 ? -20.731 14.436 12.731 1.00 45.38 86 ASN A O 1
ATOM 717 N N . LEU A 1 87 ? -19.902 12.555 13.605 1.00 57.75 87 LEU A N 1
ATOM 718 C CA . LEU A 1 87 ? -18.511 12.966 13.432 1.00 57.75 87 LEU A CA 1
ATOM 719 C C . LEU A 1 87 ? -18.159 12.960 11.941 1.00 57.75 87 LEU A C 1
ATOM 721 O O . LEU A 1 87 ? -18.267 11.911 11.296 1.00 57.75 87 LEU A O 1
ATOM 725 N N . ASN A 1 88 ? -17.680 14.099 11.426 1.00 76.44 88 ASN A N 1
ATOM 726 C CA . ASN A 1 88 ? -17.042 14.186 10.110 1.00 76.44 88 ASN A CA 1
ATOM 727 C C . ASN A 1 88 ? -15.980 13.087 9.970 1.00 76.44 88 ASN A C 1
ATOM 729 O O . ASN A 1 88 ? -15.261 12.783 10.923 1.00 76.44 88 ASN A O 1
ATOM 733 N N . LEU A 1 89 ? -15.846 12.519 8.773 1.00 74.50 89 LEU A N 1
ATOM 734 C CA . LEU A 1 89 ? -14.941 11.398 8.507 1.00 74.50 89 LEU A CA 1
ATOM 735 C C . LEU A 1 89 ? -13.485 11.687 8.934 1.00 74.50 89 LEU A C 1
ATOM 737 O O . LEU A 1 89 ? -12.837 10.831 9.530 1.00 74.50 89 LEU A O 1
ATOM 741 N N . PHE A 1 90 ? -13.023 12.930 8.764 1.00 71.44 90 PHE A N 1
ATOM 742 C CA . PHE A 1 90 ? -11.723 13.403 9.256 1.00 71.44 90 PHE A CA 1
ATOM 743 C C . PHE A 1 90 ? -11.601 13.413 10.786 1.00 71.44 90 PHE A C 1
ATOM 745 O O . PHE A 1 90 ? -10.567 13.022 11.321 1.00 71.44 90 PHE A O 1
ATOM 752 N N . LYS A 1 91 ? -12.660 13.799 11.513 1.00 75.56 91 LYS A N 1
ATOM 753 C CA . LYS A 1 91 ? -12.670 13.715 12.984 1.00 75.56 91 LYS A CA 1
ATOM 754 C C . LYS A 1 91 ? -12.562 12.258 13.436 1.00 75.56 91 LYS A C 1
ATOM 756 O O . LYS A 1 91 ? -11.832 11.966 14.376 1.00 75.56 91 LYS A O 1
ATOM 761 N N . ARG A 1 92 ? -13.239 11.333 12.741 1.00 75.81 92 ARG A N 1
ATOM 762 C CA . ARG A 1 92 ? -13.131 9.889 13.020 1.00 75.81 92 ARG A CA 1
ATOM 763 C C . ARG A 1 92 ? -11.712 9.380 12.793 1.00 75.81 92 ARG A C 1
ATOM 765 O O . ARG A 1 92 ? -11.224 8.619 13.621 1.00 75.81 92 ARG A O 1
ATOM 772 N N . LEU A 1 93 ? -11.048 9.830 11.727 1.00 77.62 93 LEU A N 1
ATOM 773 C CA . LEU A 1 93 ? -9.648 9.506 11.457 1.00 77.62 93 LEU A CA 1
ATOM 774 C C . LEU A 1 93 ? -8.742 9.990 12.593 1.00 77.62 93 LEU A C 1
ATOM 776 O O . LEU A 1 93 ? -8.027 9.181 13.174 1.00 77.62 93 LEU A O 1
ATOM 780 N N . LEU A 1 94 ? -8.842 11.267 12.973 1.00 77.25 94 LEU A N 1
ATOM 781 C CA . LEU A 1 94 ? -8.012 11.845 14.032 1.00 77.25 94 LEU A CA 1
ATOM 782 C C . LEU A 1 94 ? -8.215 11.158 15.386 1.00 77.25 94 LEU A C 1
ATOM 784 O O . LEU A 1 94 ? -7.243 10.793 16.036 1.00 77.25 94 LEU A O 1
ATOM 788 N N . HIS A 1 95 ? -9.460 10.937 15.811 1.00 77.50 95 HIS A N 1
ATOM 789 C CA . HIS A 1 95 ? -9.727 10.282 17.094 1.00 77.50 95 HIS A CA 1
ATOM 790 C C . HIS A 1 95 ? -9.310 8.804 17.114 1.00 77.50 95 HIS A C 1
ATOM 792 O O . HIS A 1 95 ? -8.870 8.310 18.154 1.00 77.50 95 HIS A O 1
ATOM 798 N N . SER A 1 96 ? -9.397 8.104 15.977 1.00 77.81 96 SER A N 1
ATOM 799 C CA . SER A 1 96 ? -8.995 6.692 15.879 1.00 77.81 96 SER A CA 1
ATOM 800 C C . SER A 1 96 ? -7.478 6.489 15.940 1.00 77.81 96 SER A C 1
ATOM 802 O O . SER A 1 96 ? -7.032 5.376 16.200 1.00 77.81 96 SER A O 1
ATOM 804 N N . LEU A 1 97 ? -6.676 7.545 15.753 1.00 81.12 97 LEU A N 1
ATOM 805 C CA . LEU A 1 97 ? -5.220 7.465 15.902 1.00 81.12 97 LEU A CA 1
ATOM 806 C C . LEU A 1 97 ? -4.790 7.211 17.351 1.00 81.12 97 LEU A C 1
ATOM 808 O O . LEU A 1 97 ? -3.795 6.532 17.566 1.00 81.12 97 LEU A O 1
ATOM 812 N N . TYR A 1 98 ? -5.504 7.751 18.343 1.00 80.75 98 TYR A N 1
ATOM 813 C CA . TYR A 1 98 ? -4.986 7.795 19.718 1.00 80.75 98 TYR A CA 1
ATOM 814 C C . TYR A 1 98 ? -5.977 7.386 20.810 1.00 80.75 98 TYR A C 1
ATOM 816 O O . TYR A 1 98 ? -5.559 7.180 21.947 1.00 80.75 98 TYR A O 1
ATOM 824 N N . SER A 1 99 ? -7.279 7.281 20.521 1.00 89.88 99 SER A N 1
ATOM 825 C CA . SER A 1 99 ? -8.299 7.081 21.557 1.00 89.88 99 SER A CA 1
ATOM 826 C C . SER A 1 99 ? -9.039 5.746 21.390 1.00 89.88 99 SER A C 1
ATOM 828 O O . SER A 1 99 ? -10.034 5.679 20.659 1.00 89.88 99 SER A O 1
ATOM 830 N N . PRO A 1 100 ? -8.623 4.688 22.117 1.00 91.88 100 PRO A N 1
ATOM 831 C CA . PRO A 1 100 ? -9.368 3.430 22.194 1.00 91.88 100 PRO A CA 1
ATOM 832 C C . PRO A 1 100 ? -10.829 3.610 22.634 1.00 91.88 100 PRO A C 1
ATOM 834 O O . PRO A 1 100 ? -11.723 2.930 22.134 1.00 91.88 100 PRO A O 1
ATOM 837 N N . GLU A 1 101 ? -11.103 4.581 23.511 1.00 89.50 101 GLU A N 1
ATOM 838 C CA . GLU A 1 101 ? -12.465 4.935 23.933 1.00 89.50 101 GLU A CA 1
ATOM 839 C C . GLU A 1 101 ? -13.314 5.440 22.752 1.00 89.50 101 GLU A C 1
ATOM 841 O O . GLU A 1 101 ? -14.479 5.064 22.592 1.00 89.50 101 GLU A O 1
ATOM 846 N N . SER A 1 102 ? -12.727 6.262 21.878 1.00 87.38 102 SER A N 1
ATOM 847 C CA . SER A 1 102 ? -13.402 6.748 20.670 1.00 87.38 102 SER A CA 1
ATOM 848 C C . SER A 1 102 ? -13.704 5.600 19.708 1.00 87.38 102 SER A C 1
ATOM 850 O O . SER A 1 102 ? -14.827 5.496 19.211 1.00 87.38 102 SER A O 1
ATOM 852 N N . ILE A 1 103 ? -12.754 4.680 19.513 1.00 92.12 103 ILE A N 1
ATOM 853 C CA . ILE A 1 103 ? -12.956 3.457 18.719 1.00 92.12 103 ILE A CA 1
ATOM 854 C C . ILE A 1 103 ? -14.094 2.610 19.308 1.00 92.12 103 ILE A C 1
ATOM 856 O O . ILE A 1 103 ? -14.963 2.130 18.575 1.00 92.12 103 ILE A O 1
ATOM 860 N N . ALA A 1 104 ? -14.157 2.481 20.635 1.00 91.69 104 ALA A N 1
ATOM 861 C CA . ALA A 1 104 ? -15.231 1.768 21.316 1.00 91.69 104 ALA A CA 1
ATOM 862 C C . ALA A 1 104 ? -16.609 2.390 21.049 1.00 91.69 104 ALA A C 1
ATOM 864 O O . ALA A 1 104 ? -17.583 1.652 20.880 1.00 91.69 104 ALA A O 1
ATOM 865 N N . LYS A 1 105 ? -16.720 3.724 20.982 1.00 88.50 105 LYS A N 1
ATOM 866 C CA . LYS A 1 105 ? -17.969 4.432 20.634 1.00 88.50 105 LYS A CA 1
ATOM 867 C C . LYS A 1 105 ? -18.354 4.232 19.164 1.00 88.50 105 LYS A C 1
ATOM 869 O O . LYS A 1 105 ? -19.537 4.071 18.860 1.00 88.50 105 LYS A O 1
ATOM 874 N N . LEU A 1 106 ? -17.374 4.146 18.262 1.00 88.50 106 LEU A N 1
ATOM 875 C CA . LEU A 1 106 ? -17.593 3.932 16.827 1.00 88.50 106 LEU A CA 1
ATOM 876 C C . LEU A 1 106 ? -18.167 2.546 16.484 1.00 88.50 106 LEU A C 1
ATOM 878 O O . LEU A 1 106 ? -18.652 2.360 15.369 1.00 88.50 106 LEU A O 1
ATOM 882 N N . ARG A 1 107 ? -18.228 1.599 17.433 1.00 91.12 107 ARG A N 1
ATOM 883 C CA . ARG A 1 107 ? -18.851 0.270 17.246 1.00 91.12 107 ARG A CA 1
ATOM 884 C C . ARG A 1 107 ? -20.312 0.306 16.781 1.00 91.12 107 ARG A C 1
ATOM 886 O O . ARG A 1 107 ? -20.820 -0.692 16.276 1.00 91.12 107 ARG A O 1
ATOM 893 N N . PHE A 1 108 ? -21.003 1.424 17.003 1.00 87.75 108 PHE A N 1
ATOM 894 C CA . PHE A 1 108 ? -22.395 1.627 16.598 1.00 87.75 108 PHE A CA 1
ATOM 895 C C . PHE A 1 108 ? -22.543 2.207 15.185 1.00 87.75 108 PHE A C 1
ATOM 897 O O . PHE A 1 108 ? -23.665 2.341 14.698 1.00 87.75 108 PHE A O 1
ATOM 904 N N . THR A 1 109 ? -21.438 2.536 14.511 1.00 85.50 109 THR A N 1
ATOM 905 C CA . THR A 1 109 ? -21.476 3.024 13.129 1.00 85.50 109 THR A CA 1
ATOM 906 C C . THR A 1 109 ? -21.938 1.931 12.159 1.00 85.50 109 THR A C 1
ATOM 908 O O . THR A 1 109 ? -21.764 0.728 12.379 1.00 85.50 109 THR A O 1
ATOM 911 N N . GLY A 1 110 ? -22.595 2.350 11.075 1.00 85.69 110 GLY A N 1
ATOM 912 C CA . GLY A 1 110 ? -23.032 1.440 10.020 1.00 85.69 110 GLY A CA 1
ATOM 913 C C . GLY A 1 110 ? -21.848 0.848 9.252 1.00 85.69 110 GLY A C 1
ATOM 914 O O . GLY A 1 110 ? -20.884 1.554 8.960 1.00 85.69 110 GLY A O 1
ATOM 915 N N . VAL A 1 111 ? -21.956 -0.426 8.858 1.00 88.38 111 VAL A N 1
ATOM 916 C CA . VAL A 1 111 ? -20.898 -1.164 8.137 1.00 88.38 111 VAL A CA 1
ATOM 917 C C . VAL A 1 111 ? -20.463 -0.428 6.868 1.00 88.38 111 VAL A C 1
ATOM 919 O O . VAL A 1 111 ? -19.272 -0.272 6.646 1.00 88.38 111 VAL A O 1
ATOM 922 N N . GLY A 1 112 ? -21.406 0.111 6.085 1.00 87.38 112 GLY A N 1
ATOM 923 C CA . GLY A 1 112 ? -21.086 0.876 4.872 1.00 87.38 112 GLY A CA 1
ATOM 924 C C . GLY A 1 112 ? -20.245 2.132 5.138 1.00 87.38 112 GLY A C 1
ATOM 925 O O . GLY A 1 112 ? -19.338 2.439 4.373 1.00 87.38 112 GLY A O 1
ATOM 926 N N . SER A 1 113 ? -20.478 2.821 6.261 1.00 85.88 113 SER A N 1
ATOM 927 C CA . SER A 1 113 ? -19.661 3.977 6.653 1.00 85.88 113 SER A CA 1
ATOM 928 C C . SER A 1 113 ? -18.251 3.562 7.076 1.00 85.88 113 SER A C 1
ATOM 930 O O . SER A 1 113 ? -17.303 4.291 6.794 1.00 85.88 113 SER A O 1
ATOM 932 N N . ALA A 1 114 ? -18.105 2.401 7.720 1.00 89.44 114 ALA A N 1
ATOM 933 C CA . ALA A 1 114 ? -16.803 1.843 8.073 1.00 89.44 114 ALA A CA 1
ATOM 934 C C . ALA A 1 114 ? -16.040 1.342 6.830 1.00 89.44 114 ALA A C 1
ATOM 936 O O . ALA A 1 114 ? -14.848 1.591 6.704 1.00 89.44 114 ALA A O 1
ATOM 937 N N . ILE A 1 115 ? -16.734 0.722 5.869 1.00 91.25 115 ILE A N 1
ATOM 938 C CA . ILE A 1 115 ? -16.178 0.326 4.564 1.00 91.25 115 ILE A CA 1
ATOM 939 C C . ILE A 1 115 ? -15.622 1.547 3.828 1.00 91.25 115 ILE A C 1
ATOM 941 O O . ILE A 1 115 ? -14.458 1.549 3.436 1.00 91.25 115 ILE A O 1
ATOM 945 N N . LEU A 1 116 ? -16.430 2.604 3.683 1.00 90.88 116 LEU A N 1
ATOM 946 C CA . LEU A 1 116 ? -15.997 3.847 3.042 1.00 90.88 116 LEU A CA 1
ATOM 947 C C . LEU A 1 116 ? -14.782 4.453 3.754 1.00 90.88 116 LEU A C 1
ATOM 949 O O . LEU A 1 116 ? -13.867 4.953 3.107 1.00 90.88 116 LEU A O 1
ATOM 953 N N . TYR A 1 117 ? -14.759 4.381 5.086 1.00 91.56 117 TYR A N 1
ATOM 954 C CA . TYR A 1 117 ? -13.623 4.830 5.877 1.00 91.56 117 TYR A CA 1
ATOM 955 C C . TYR A 1 117 ? -12.337 4.057 5.548 1.00 91.56 117 TYR A C 1
ATOM 957 O O . TYR A 1 117 ? -11.319 4.701 5.321 1.00 91.56 117 TYR A O 1
ATOM 965 N N . VAL A 1 118 ? -12.373 2.719 5.468 1.00 92.06 118 VAL A N 1
ATOM 966 C CA . VAL A 1 118 ? -11.197 1.918 5.070 1.00 92.06 118 VAL A CA 1
ATOM 967 C C . VAL A 1 118 ? -10.729 2.308 3.676 1.00 92.06 118 VAL A C 1
ATOM 969 O O . VAL A 1 118 ? -9.545 2.554 3.497 1.00 92.06 118 VAL A O 1
ATOM 972 N N . PHE A 1 119 ? -11.633 2.423 2.699 1.00 93.69 119 PHE A N 1
ATOM 973 C CA . PHE A 1 119 ? -11.248 2.818 1.340 1.00 93.69 119 PHE A CA 1
ATOM 974 C C . PHE A 1 119 ? -10.524 4.166 1.309 1.00 93.69 119 PHE A C 1
ATOM 976 O O . PHE A 1 119 ? -9.501 4.289 0.638 1.00 93.69 119 PHE A O 1
ATOM 983 N N . LEU A 1 120 ? -11.019 5.153 2.058 1.00 92.69 120 LEU A N 1
ATOM 984 C CA . LEU A 1 120 ? -10.387 6.468 2.159 1.00 92.69 120 LEU A CA 1
ATOM 985 C C . LEU A 1 120 ? -9.058 6.417 2.917 1.00 92.69 120 LEU A C 1
ATOM 987 O O . LEU A 1 120 ? -8.098 7.052 2.493 1.00 92.69 120 LEU A O 1
ATOM 991 N N . LEU A 1 121 ? -8.979 5.642 4.000 1.00 93.62 121 LEU A N 1
ATOM 992 C CA . LEU A 1 121 ? -7.742 5.431 4.749 1.00 93.62 121 LEU A CA 1
ATOM 993 C C . LEU A 1 121 ? -6.659 4.809 3.853 1.00 93.62 121 LEU A C 1
ATOM 995 O O . LEU A 1 121 ? -5.552 5.334 3.801 1.00 93.62 121 LEU A O 1
ATOM 999 N N . MET A 1 122 ? -7.003 3.755 3.106 1.00 95.25 122 MET A N 1
ATOM 1000 C CA . MET A 1 122 ? -6.085 3.080 2.183 1.00 95.25 122 MET A CA 1
ATOM 1001 C C . MET A 1 122 ? -5.709 3.964 0.989 1.00 95.25 122 MET A C 1
ATOM 1003 O O . MET A 1 122 ? -4.584 3.898 0.498 1.00 95.25 122 MET A O 1
ATOM 1007 N N . LEU A 1 123 ? -6.632 4.808 0.514 1.00 94.50 123 LEU A N 1
ATOM 1008 C CA . LEU A 1 123 ? -6.354 5.742 -0.577 1.00 94.50 123 LEU A CA 1
ATOM 1009 C C . LEU A 1 123 ? -5.272 6.722 -0.131 1.00 94.50 123 LEU A C 1
ATOM 1011 O O . LEU A 1 123 ? -4.226 6.815 -0.760 1.00 94.50 123 LEU A O 1
ATOM 1015 N N . LEU A 1 124 ? -5.482 7.380 1.011 1.00 92.56 124 LEU A N 1
ATOM 1016 C CA . LEU A 1 124 ? -4.533 8.345 1.558 1.00 92.56 124 LEU A CA 1
ATOM 1017 C C . LEU A 1 124 ? -3.184 7.707 1.913 1.00 92.56 124 LEU A C 1
ATOM 1019 O O . LEU A 1 124 ? -2.147 8.321 1.675 1.00 92.56 124 LEU A O 1
ATOM 1023 N N . SER A 1 125 ? -3.180 6.483 2.446 1.00 92.62 125 SER A N 1
ATOM 1024 C CA . SER A 1 125 ? -1.942 5.812 2.854 1.00 92.62 125 SER A CA 1
ATOM 1025 C C . SER A 1 125 ? -1.080 5.337 1.687 1.00 92.62 125 SER A C 1
ATOM 1027 O O . SER A 1 125 ? 0.126 5.195 1.846 1.00 92.62 125 SER A O 1
ATOM 1029 N N . THR A 1 126 ? -1.677 5.060 0.523 1.00 94.88 126 THR A N 1
ATOM 1030 C CA . THR A 1 126 ? -0.954 4.528 -0.648 1.00 94.88 126 THR A CA 1
ATOM 1031 C C . THR A 1 126 ? -0.426 5.610 -1.588 1.00 94.88 126 THR A C 1
ATOM 1033 O O . THR A 1 126 ? 0.443 5.320 -2.408 1.00 94.88 126 THR A O 1
ATOM 1036 N N . LEU A 1 127 ? -0.897 6.857 -1.464 1.00 92.56 127 LEU A N 1
ATOM 1037 C CA . LEU A 1 127 ? -0.451 7.973 -2.307 1.00 92.56 127 LEU A CA 1
ATOM 1038 C C . LEU A 1 127 ? 1.070 8.208 -2.269 1.00 92.56 127 LEU A C 1
ATOM 1040 O O . LEU A 1 127 ? 1.653 8.332 -3.346 1.00 92.56 127 LEU A O 1
ATOM 1044 N N . PRO A 1 128 ? 1.746 8.241 -1.099 1.00 90.81 128 PRO A N 1
ATOM 1045 C CA . PRO A 1 128 ? 3.191 8.461 -1.062 1.00 90.81 128 PRO A CA 1
ATOM 1046 C C . PRO A 1 128 ? 3.966 7.406 -1.849 1.00 90.81 128 PRO A C 1
ATOM 1048 O O . PRO A 1 128 ? 4.828 7.739 -2.659 1.00 90.81 128 PRO A O 1
ATOM 1051 N N . SER A 1 129 ? 3.617 6.134 -1.652 1.00 89.88 129 SER A N 1
ATOM 1052 C CA . SER A 1 129 ? 4.264 5.016 -2.332 1.00 89.88 129 SER A CA 1
ATOM 1053 C C . SER A 1 129 ? 4.003 5.044 -3.839 1.00 89.88 129 SER A C 1
ATOM 1055 O O . SER A 1 129 ? 4.903 4.738 -4.610 1.00 89.88 129 SER A O 1
ATOM 1057 N N . ALA A 1 130 ? 2.809 5.464 -4.271 1.00 91.19 130 ALA A N 1
ATOM 1058 C CA . ALA A 1 130 ? 2.485 5.619 -5.687 1.00 91.19 130 ALA A CA 1
ATOM 1059 C C . ALA A 1 130 ? 3.311 6.724 -6.362 1.00 91.19 130 ALA A C 1
ATOM 1061 O O . ALA A 1 130 ? 3.816 6.523 -7.464 1.00 91.19 130 ALA A O 1
ATOM 1062 N N . ILE A 1 131 ? 3.487 7.868 -5.691 1.00 90.88 131 ILE A N 1
ATOM 1063 C CA . ILE A 1 131 ? 4.325 8.968 -6.191 1.00 90.88 131 ILE A CA 1
ATOM 1064 C C . ILE A 1 131 ? 5.781 8.516 -6.288 1.00 90.88 131 ILE A C 1
ATOM 1066 O O . ILE A 1 131 ? 6.411 8.725 -7.321 1.00 90.88 131 ILE A O 1
ATOM 1070 N N . MET A 1 132 ? 6.301 7.863 -5.243 1.00 89.56 132 MET A N 1
ATOM 1071 C CA . MET A 1 132 ? 7.664 7.329 -5.254 1.00 89.56 132 MET A CA 1
ATOM 1072 C C . MET A 1 132 ? 7.865 6.318 -6.381 1.00 89.56 132 MET A C 1
ATOM 1074 O O . MET A 1 132 ? 8.840 6.427 -7.110 1.00 89.56 132 MET A O 1
ATOM 1078 N N . LEU A 1 133 ? 6.931 5.381 -6.562 1.00 88.00 133 LEU A N 1
ATOM 1079 C CA . LEU A 1 133 ? 7.005 4.391 -7.632 1.00 88.00 133 LEU A CA 1
ATOM 1080 C C . LEU A 1 133 ? 6.999 5.054 -9.015 1.00 88.00 133 LEU A C 1
ATOM 1082 O O . LEU A 1 133 ? 7.804 4.693 -9.865 1.00 88.00 133 LEU A O 1
ATOM 1086 N N . GLY A 1 134 ? 6.128 6.045 -9.228 1.00 90.25 134 GLY A N 1
ATOM 1087 C CA . GLY A 1 134 ? 6.084 6.800 -10.480 1.00 90.25 134 GLY A CA 1
ATOM 1088 C C . GLY A 1 134 ? 7.385 7.555 -10.760 1.00 90.25 134 GLY A C 1
ATOM 1089 O O . GLY A 1 134 ? 7.879 7.509 -11.882 1.00 90.25 134 GLY A O 1
ATOM 1090 N N . GLN A 1 135 ? 7.969 8.193 -9.740 1.00 89.38 135 GLN A N 1
ATOM 1091 C CA . GLN A 1 135 ? 9.270 8.862 -9.848 1.00 89.38 135 GLN A CA 1
ATOM 1092 C C . GLN A 1 135 ? 10.389 7.870 -10.160 1.00 89.38 135 GLN A C 1
ATOM 1094 O O . GLN A 1 135 ? 11.130 8.089 -11.107 1.00 89.38 135 GLN A O 1
ATOM 1099 N N . SER A 1 136 ? 10.481 6.762 -9.420 1.00 86.25 136 SER A N 1
ATOM 1100 C CA . SER A 1 136 ? 11.482 5.719 -9.662 1.00 86.25 136 SER A CA 1
ATOM 1101 C C . SER A 1 136 ? 11.381 5.144 -11.070 1.00 86.25 136 SER A C 1
ATOM 1103 O O . SER A 1 136 ? 12.400 4.954 -11.723 1.00 86.25 136 SER A O 1
ATOM 1105 N N . PHE A 1 137 ? 10.163 4.902 -11.558 1.00 87.12 137 PHE A N 1
ATOM 1106 C CA . PHE A 1 137 ? 9.956 4.367 -12.898 1.00 87.12 137 PHE A CA 1
ATOM 1107 C C . PHE A 1 137 ? 10.319 5.381 -13.987 1.00 87.12 137 PHE A C 1
ATOM 1109 O O . PHE A 1 137 ? 11.018 5.034 -14.931 1.00 87.12 137 PHE A O 1
ATOM 1116 N N . SER A 1 138 ? 9.902 6.641 -13.832 1.00 87.31 138 SER A N 1
ATOM 1117 C CA . SER A 1 138 ? 10.267 7.714 -14.762 1.00 87.31 138 SER A CA 1
ATOM 1118 C C . SER A 1 138 ? 11.779 7.944 -14.791 1.00 87.31 138 SER A C 1
ATOM 1120 O O . SER A 1 138 ? 12.356 7.963 -15.870 1.00 87.31 138 SER A O 1
ATOM 1122 N N . SER A 1 139 ? 12.443 8.021 -13.634 1.00 86.50 139 SER A N 1
ATOM 1123 C CA . SER A 1 139 ? 13.904 8.136 -13.559 1.00 86.50 139 SER A CA 1
ATOM 1124 C C . SER A 1 139 ? 14.617 6.948 -14.205 1.00 86.50 139 SER A C 1
ATOM 1126 O O . SER A 1 139 ? 15.600 7.156 -14.908 1.00 86.50 139 SER A O 1
ATOM 1128 N N . ALA A 1 140 ? 14.112 5.723 -14.028 1.00 83.69 140 ALA A N 1
ATOM 1129 C CA . ALA A 1 140 ? 14.680 4.541 -14.670 1.00 83.69 140 ALA A CA 1
ATOM 1130 C C . ALA A 1 140 ? 14.563 4.598 -16.203 1.00 83.69 140 ALA A C 1
ATOM 1132 O O . ALA A 1 140 ? 15.538 4.321 -16.897 1.00 83.69 140 ALA A O 1
ATOM 1133 N N . VAL A 1 141 ? 13.398 4.990 -16.736 1.00 85.38 141 VAL A N 1
ATOM 1134 C CA . VAL A 1 141 ? 13.191 5.135 -18.188 1.00 85.38 141 VAL A CA 1
ATOM 1135 C C . VAL A 1 141 ? 14.092 6.230 -18.758 1.00 85.38 141 VAL A C 1
ATOM 1137 O O . VAL A 1 141 ? 14.799 5.976 -19.730 1.00 85.38 141 VAL A O 1
ATOM 1140 N N . SER A 1 142 ? 14.135 7.407 -18.129 1.00 84.44 142 SER A N 1
ATOM 1141 C CA . SER A 1 142 ? 14.972 8.520 -18.586 1.00 84.44 142 SER A CA 1
ATOM 1142 C C . SER A 1 142 ? 16.466 8.196 -18.518 1.00 84.44 142 SER A C 1
ATOM 1144 O O . SER A 1 142 ? 17.188 8.461 -19.474 1.00 84.44 142 SER A O 1
ATOM 1146 N N . GLY A 1 143 ? 16.935 7.584 -17.424 1.00 82.31 143 GLY A N 1
ATOM 1147 C CA . GLY A 1 143 ? 18.340 7.195 -17.273 1.00 82.31 143 GLY A CA 1
ATOM 1148 C C . GLY A 1 143 ? 18.762 6.107 -18.265 1.00 82.31 143 GLY A C 1
ATOM 1149 O O . GLY A 1 143 ? 19.887 6.124 -18.772 1.00 82.31 143 GLY A O 1
ATOM 1150 N N . PHE A 1 144 ? 17.847 5.192 -18.601 1.00 82.38 144 PHE A N 1
ATOM 1151 C CA . PHE A 1 144 ? 18.071 4.212 -19.659 1.00 82.38 144 PHE A CA 1
ATOM 1152 C C . PHE A 1 144 ? 18.107 4.872 -21.042 1.00 82.38 144 PHE A C 1
ATOM 1154 O O . PHE A 1 144 ? 19.005 4.577 -21.825 1.00 82.38 144 PHE A O 1
ATOM 1161 N N . GLU A 1 145 ? 17.192 5.799 -21.345 1.00 84.38 145 GLU A N 1
ATOM 1162 C CA . GLU A 1 145 ? 17.197 6.534 -22.615 1.00 84.38 145 GLU A CA 1
ATOM 1163 C C . GLU A 1 145 ? 18.487 7.346 -22.807 1.00 84.38 145 GLU A C 1
ATOM 1165 O O . GLU A 1 145 ? 19.080 7.289 -23.885 1.00 84.38 145 GLU A O 1
ATOM 1170 N N . GLU A 1 146 ? 18.948 8.060 -21.778 1.00 83.81 146 GLU A N 1
ATOM 1171 C CA . GLU A 1 146 ? 20.205 8.821 -21.796 1.00 83.81 146 GLU A CA 1
ATOM 1172 C C . GLU A 1 146 ? 21.411 7.900 -22.023 1.00 83.81 146 GLU A C 1
ATOM 1174 O O . GLU A 1 146 ? 22.206 8.126 -22.937 1.00 83.81 146 GLU A O 1
ATOM 1179 N N . SER A 1 147 ? 21.490 6.791 -21.282 1.00 81.38 147 SER A N 1
ATOM 1180 C CA . SER A 1 147 ? 22.560 5.799 -21.450 1.00 81.38 147 SER A CA 1
ATOM 1181 C C . SER A 1 147 ? 22.559 5.190 -22.854 1.00 81.38 147 SER A C 1
ATOM 1183 O O . SER A 1 147 ? 23.610 5.030 -23.476 1.00 81.38 147 SER A O 1
ATOM 1185 N N . MET A 1 148 ? 21.378 4.910 -23.402 1.00 82.25 148 MET A N 1
ATOM 1186 C CA . MET A 1 148 ? 21.238 4.412 -24.764 1.00 82.25 148 MET A CA 1
ATOM 1187 C C . MET A 1 148 ? 21.643 5.467 -25.795 1.00 82.25 148 MET A C 1
ATOM 1189 O O . MET A 1 148 ? 22.348 5.128 -26.740 1.00 82.25 148 MET A O 1
ATOM 1193 N N . LYS A 1 149 ? 21.244 6.734 -25.653 1.00 83.88 149 LYS A N 1
ATOM 1194 C CA . LYS A 1 149 ? 21.580 7.796 -26.615 1.00 83.88 149 LYS A CA 1
ATOM 1195 C C . LYS A 1 149 ? 23.068 8.120 -26.619 1.00 83.88 149 LYS A C 1
ATOM 1197 O O . LYS A 1 149 ? 23.682 8.032 -27.686 1.00 83.88 149 LYS A O 1
ATOM 1202 N N . ASP A 1 150 ? 23.622 8.416 -25.449 1.00 81.00 150 ASP A N 1
ATOM 1203 C CA . ASP A 1 150 ? 24.905 9.108 -25.327 1.00 81.00 150 ASP A CA 1
ATOM 1204 C C . ASP A 1 150 ? 26.078 8.165 -25.030 1.00 81.00 150 ASP A C 1
ATOM 1206 O O . ASP A 1 150 ? 27.208 8.462 -25.418 1.00 81.00 150 ASP A O 1
ATOM 1210 N N . ASN A 1 151 ? 25.819 7.005 -24.413 1.00 75.62 151 ASN A N 1
ATOM 1211 C CA . ASN A 1 151 ? 26.879 6.135 -23.892 1.00 75.62 151 ASN A CA 1
ATOM 1212 C C . ASN A 1 151 ? 27.043 4.808 -24.647 1.00 75.62 151 ASN A C 1
ATOM 1214 O O . ASN A 1 151 ? 28.152 4.275 -24.703 1.00 75.62 151 ASN A O 1
ATOM 1218 N N . LEU A 1 152 ? 25.980 4.270 -25.260 1.00 79.62 152 LEU A N 1
ATOM 1219 C CA . LEU A 1 152 ? 26.082 3.033 -26.041 1.00 79.62 152 LEU A CA 1
ATOM 1220 C C . LEU A 1 152 ? 26.476 3.282 -27.509 1.00 79.62 152 LEU A C 1
ATOM 1222 O O . LEU A 1 152 ? 25.903 4.155 -28.168 1.00 79.62 152 LEU A O 1
ATOM 1226 N N . PRO A 1 153 ? 27.385 2.474 -28.086 1.00 81.69 153 PRO A N 1
ATOM 1227 C CA . PRO A 1 153 ? 27.687 2.517 -29.514 1.00 81.69 153 PRO A CA 1
ATOM 1228 C C . PRO A 1 153 ? 26.497 2.023 -30.353 1.00 81.69 153 PRO A C 1
ATOM 1230 O O . PRO A 1 153 ? 25.560 1.402 -29.852 1.00 81.69 153 PRO A O 1
ATOM 1233 N 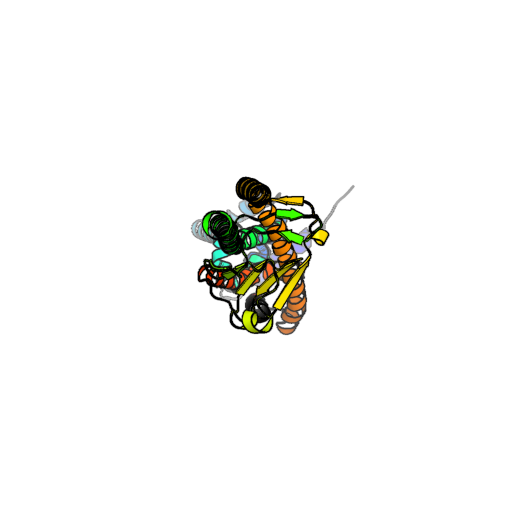N . SER A 1 154 ? 26.522 2.285 -31.662 1.00 85.62 154 SER A N 1
ATOM 1234 C CA . SER A 1 154 ? 25.526 1.728 -32.585 1.00 85.62 154 SER A CA 1
ATOM 1235 C C . SER A 1 154 ? 25.602 0.198 -32.601 1.00 85.62 154 SER A C 1
ATOM 1237 O O . SER A 1 154 ? 26.699 -0.363 -32.696 1.00 85.62 154 SER A O 1
ATOM 1239 N N . PHE A 1 155 ? 24.454 -0.473 -32.579 1.00 88.94 155 PHE A N 1
ATOM 1240 C CA . PHE A 1 155 ? 24.373 -1.928 -32.675 1.00 88.94 155 PHE A CA 1
ATOM 1241 C C . PHE A 1 155 ? 23.183 -2.367 -33.527 1.00 88.94 155 PHE A C 1
ATOM 1243 O O . PHE A 1 155 ? 22.233 -1.607 -33.746 1.00 88.94 155 PHE A O 1
ATOM 1250 N N . LYS A 1 156 ? 23.250 -3.612 -33.998 1.00 89.44 156 LYS A N 1
ATOM 1251 C CA . LYS A 1 156 ? 22.162 -4.311 -34.676 1.00 89.44 156 LYS A CA 1
ATOM 1252 C C . LYS A 1 156 ? 22.040 -5.717 -34.119 1.00 89.44 156 LYS A C 1
ATOM 1254 O O . LYS A 1 156 ? 23.038 -6.417 -34.017 1.00 89.44 156 LYS A O 1
ATOM 1259 N N . LEU A 1 157 ? 20.831 -6.125 -33.780 1.00 87.94 157 LEU A N 1
ATOM 1260 C CA . LEU A 1 157 ? 20.506 -7.515 -33.504 1.00 87.94 157 LEU A CA 1
ATOM 1261 C C . LEU A 1 157 ? 20.089 -8.164 -34.818 1.00 87.94 157 LEU A C 1
ATOM 1263 O O . LEU A 1 157 ? 19.174 -7.662 -35.462 1.00 87.94 157 LEU A O 1
ATOM 1267 N N . GLU A 1 158 ? 20.762 -9.241 -35.212 1.00 87.00 158 GLU A N 1
ATOM 1268 C CA . GLU A 1 158 ? 20.378 -10.073 -36.357 1.00 87.00 158 GLU A CA 1
ATOM 1269 C C . GLU A 1 158 ? 20.405 -11.543 -35.935 1.00 87.00 158 GLU A C 1
ATOM 1271 O O . GLU A 1 158 ? 21.430 -12.051 -35.478 1.00 87.00 158 GLU A O 1
ATOM 1276 N N . ASN A 1 159 ? 19.279 -12.241 -36.098 1.00 83.88 159 ASN A N 1
ATOM 1277 C CA . ASN A 1 159 ? 19.098 -13.643 -35.699 1.00 83.88 159 ASN A CA 1
ATOM 1278 C C . ASN A 1 159 ? 19.426 -13.904 -34.216 1.00 83.88 159 ASN A C 1
ATOM 1280 O O . ASN A 1 159 ? 19.986 -14.945 -33.873 1.00 83.88 159 ASN A O 1
ATOM 1284 N N . GLY A 1 160 ? 19.104 -12.946 -33.343 1.00 81.38 160 GLY A N 1
ATOM 1285 C CA . GLY A 1 160 ? 19.356 -13.050 -31.904 1.00 81.38 160 GLY A CA 1
ATOM 1286 C C . GLY A 1 160 ? 20.810 -12.816 -31.488 1.00 81.38 160 GLY A C 1
ATOM 1287 O O . GLY A 1 160 ? 21.138 -13.078 -30.336 1.00 81.38 160 GLY A O 1
ATOM 1288 N N . VAL A 1 161 ? 21.667 -12.321 -32.390 1.00 86.12 161 VAL A N 1
ATOM 1289 C CA . VAL A 1 161 ? 23.074 -12.006 -32.103 1.00 86.12 161 VAL A CA 1
ATOM 1290 C C . VAL A 1 161 ? 23.331 -10.509 -32.244 1.00 86.12 161 VAL A C 1
ATOM 1292 O O . VAL A 1 161 ? 22.944 -9.886 -33.237 1.00 86.12 161 VAL A O 1
ATOM 1295 N N . LEU A 1 162 ? 24.009 -9.938 -31.252 1.00 87.25 162 LEU A N 1
ATOM 1296 C CA . LEU A 1 162 ? 24.391 -8.536 -31.177 1.00 87.25 162 LEU A CA 1
ATOM 1297 C C . LEU A 1 162 ? 25.612 -8.256 -32.061 1.00 87.25 162 LEU A C 1
ATOM 1299 O O . LEU A 1 162 ? 26.729 -8.684 -31.785 1.00 87.25 162 LEU A O 1
ATOM 1303 N N . GLN A 1 163 ? 25.408 -7.491 -33.129 1.00 87.50 163 GLN A N 1
ATOM 1304 C CA . GLN A 1 163 ? 26.461 -7.002 -34.010 1.00 87.50 163 GLN A CA 1
ATOM 1305 C C . GLN A 1 163 ? 26.792 -5.543 -33.689 1.00 87.50 163 GLN A C 1
ATOM 1307 O O . GLN A 1 163 ? 25.915 -4.676 -33.654 1.00 87.50 163 GLN A O 1
ATOM 1312 N N . SER A 1 164 ? 28.078 -5.246 -33.514 1.00 86.62 164 SER A N 1
ATOM 1313 C CA . SER A 1 164 ? 28.574 -3.885 -33.310 1.00 86.62 164 SER A CA 1
ATOM 1314 C C . SER A 1 164 ? 29.949 -3.700 -33.959 1.00 86.62 164 SER A C 1
ATOM 1316 O O . SER A 1 164 ? 30.738 -4.648 -33.990 1.00 86.62 164 SER A O 1
ATOM 1318 N N . PRO A 1 165 ? 30.275 -2.497 -34.472 1.00 80.88 165 PRO A N 1
ATOM 1319 C CA . PRO A 1 165 ? 31.628 -2.178 -34.927 1.00 80.88 165 PRO A CA 1
ATOM 1320 C C . PRO A 1 165 ? 32.659 -2.151 -33.785 1.00 80.88 165 PRO A C 1
ATOM 1322 O O . PRO A 1 165 ? 33.862 -2.222 -34.054 1.00 80.88 165 PRO A O 1
ATOM 1325 N N . GLU A 1 166 ? 32.214 -2.070 -32.527 1.00 77.06 166 GLU A N 1
ATOM 1326 C CA . GLU A 1 166 ? 33.095 -2.037 -31.364 1.00 77.06 166 GLU A CA 1
ATOM 1327 C C . GLU A 1 166 ? 33.684 -3.416 -31.043 1.00 77.06 166 GLU A C 1
ATOM 1329 O O . GLU A 1 166 ? 32.983 -4.408 -30.847 1.00 77.06 166 GLU A O 1
ATOM 1334 N N . LYS A 1 167 ? 35.020 -3.469 -30.976 1.00 76.25 167 LYS A N 1
ATOM 1335 C CA . LYS A 1 167 ? 35.783 -4.700 -30.703 1.00 76.25 167 LYS A CA 1
ATOM 1336 C C . LYS A 1 167 ? 36.134 -4.891 -29.235 1.00 76.25 167 LYS A C 1
ATOM 1338 O O . LYS A 1 167 ? 36.698 -5.926 -28.898 1.00 76.25 167 LYS A O 1
ATOM 1343 N N . LYS A 1 168 ? 35.903 -3.886 -28.393 1.00 80.25 168 LYS A N 1
ATOM 1344 C CA . LYS A 1 168 ? 36.202 -3.921 -26.960 1.00 80.25 168 LYS A CA 1
ATOM 1345 C C . LYS A 1 168 ? 34.919 -3.670 -26.176 1.00 80.25 168 LYS A C 1
ATOM 1347 O O . LYS A 1 168 ? 34.076 -2.920 -26.666 1.00 80.25 168 LYS A O 1
ATOM 1352 N N . PRO A 1 169 ? 34.795 -4.246 -24.973 1.00 81.75 169 PRO A N 1
ATOM 1353 C CA . PRO A 1 169 ? 33.650 -3.986 -24.127 1.00 81.75 169 PRO A CA 1
ATOM 1354 C C . PRO A 1 169 ? 33.642 -2.523 -23.674 1.00 81.75 169 PRO A C 1
ATOM 1356 O O . PRO A 1 169 ? 34.687 -1.961 -23.328 1.00 81.75 169 PRO A O 1
ATOM 1359 N N . VAL A 1 170 ? 32.458 -1.919 -23.673 1.00 82.94 170 VAL A N 1
ATOM 1360 C CA . VAL A 1 170 ? 32.222 -0.564 -23.166 1.00 82.94 170 VAL A CA 1
ATOM 1361 C C . VAL A 1 170 ? 31.530 -0.688 -21.817 1.00 82.94 170 VAL A C 1
ATOM 1363 O O . VAL A 1 170 ? 30.519 -1.372 -21.702 1.00 82.94 170 VAL A O 1
ATOM 1366 N N . VAL A 1 171 ? 32.088 -0.045 -20.794 1.00 83.19 171 VAL A N 1
ATOM 1367 C CA . VAL A 1 171 ? 31.493 0.015 -19.456 1.00 83.19 171 VAL A CA 1
ATOM 1368 C C . VAL A 1 171 ? 31.169 1.469 -19.164 1.00 83.19 171 VAL A C 1
ATOM 1370 O O . VAL A 1 171 ? 32.047 2.329 -19.252 1.00 83.19 171 VAL A O 1
ATOM 1373 N N . THR A 1 172 ? 29.917 1.742 -18.827 1.00 76.75 172 THR A N 1
ATOM 1374 C CA . THR A 1 172 ? 29.438 3.079 -18.490 1.00 76.75 172 THR A CA 1
ATOM 1375 C C . THR A 1 172 ? 28.710 3.039 -17.160 1.00 76.75 172 THR A C 1
ATOM 1377 O O . THR A 1 172 ? 27.915 2.144 -16.895 1.00 76.75 172 THR A O 1
ATOM 1380 N N . GLU A 1 173 ? 28.991 4.020 -16.316 1.00 75.25 173 GLU A N 1
ATOM 1381 C CA . GLU A 1 173 ? 28.259 4.244 -15.079 1.00 75.25 173 GLU A CA 1
ATOM 1382 C C . GLU A 1 173 ? 27.024 5.101 -15.378 1.00 75.25 173 GLU A C 1
ATOM 1384 O O . GLU A 1 173 ? 27.138 6.195 -15.932 1.00 75.25 173 GLU A O 1
ATOM 1389 N N . GLY A 1 174 ? 25.845 4.572 -15.060 1.00 66.81 174 GLY A N 1
ATOM 1390 C CA . GLY A 1 174 ? 24.586 5.307 -15.021 1.00 66.81 174 GLY A CA 1
ATOM 1391 C C . GLY A 1 174 ? 24.199 5.664 -13.585 1.00 66.81 174 GLY A C 1
ATOM 1392 O O . GLY A 1 174 ? 24.913 5.347 -12.634 1.00 66.81 174 GLY A O 1
ATOM 1393 N N . ASP A 1 175 ? 23.042 6.305 -13.413 1.00 63.84 175 ASP A N 1
ATOM 1394 C CA . ASP A 1 175 ? 22.543 6.737 -12.100 1.00 63.84 175 ASP A CA 1
ATOM 1395 C C . ASP A 1 175 ? 22.107 5.523 -11.244 1.00 63.84 175 ASP A C 1
ATOM 1397 O O . ASP A 1 175 ? 20.948 5.105 -11.250 1.00 63.84 175 ASP A O 1
ATOM 1401 N N . GLY A 1 176 ? 23.073 4.904 -10.555 1.00 65.25 176 GLY A N 1
ATOM 1402 C CA . GLY A 1 176 ? 22.884 3.744 -9.675 1.00 65.25 176 GLY A CA 1
ATOM 1403 C C . GLY A 1 176 ? 23.036 2.361 -10.325 1.00 65.25 176 GLY A C 1
ATOM 1404 O O . GLY A 1 176 ? 22.828 1.368 -9.637 1.00 65.25 176 GLY A O 1
ATOM 1405 N N . PHE A 1 177 ? 23.409 2.275 -11.608 1.00 73.00 177 PHE A N 1
ATOM 1406 C CA . PHE A 1 177 ? 23.625 1.009 -12.329 1.00 73.00 177 PHE A CA 1
ATOM 1407 C C . PHE A 1 177 ? 24.850 1.103 -13.240 1.00 73.00 177 PHE A C 1
ATOM 1409 O O . PHE A 1 177 ? 25.103 2.153 -13.830 1.00 73.00 177 PHE A O 1
ATOM 1416 N N . TYR A 1 178 ? 25.568 -0.003 -13.435 1.00 81.62 178 TYR A N 1
ATOM 1417 C CA . TYR A 1 178 ? 26.595 -0.101 -14.477 1.00 81.62 178 TYR A CA 1
ATOM 1418 C C . TYR A 1 178 ? 26.017 -0.719 -15.751 1.00 81.62 178 TYR A C 1
ATOM 1420 O O . TYR A 1 178 ? 25.465 -1.819 -15.728 1.00 81.62 178 TYR A O 1
ATOM 1428 N N . PHE A 1 179 ? 26.181 -0.029 -16.875 1.00 84.00 179 PHE A N 1
ATOM 1429 C CA . PHE A 1 179 ? 25.881 -0.539 -18.206 1.00 84.00 179 PHE A CA 1
ATOM 1430 C C . PHE A 1 179 ? 27.135 -1.155 -18.812 1.00 84.00 179 PHE A C 1
ATOM 1432 O O . PHE A 1 179 ? 28.167 -0.495 -18.933 1.00 84.00 179 PHE A O 1
ATOM 1439 N N . ILE A 1 180 ? 27.048 -2.421 -19.206 1.00 86.00 180 ILE A N 1
ATOM 1440 C CA . ILE A 1 180 ? 28.142 -3.138 -19.858 1.00 86.00 180 ILE A CA 1
ATOM 1441 C C . ILE A 1 180 ? 27.680 -3.553 -21.246 1.00 86.00 180 ILE A C 1
ATOM 1443 O O . ILE A 1 180 ? 26.669 -4.225 -21.400 1.00 86.00 180 ILE A O 1
ATOM 1447 N N . PHE A 1 181 ? 28.420 -3.156 -22.267 1.00 87.38 181 PHE A N 1
ATOM 1448 C CA . PHE A 1 181 ? 28.167 -3.532 -23.647 1.00 87.38 181 PHE A CA 1
ATOM 1449 C C . PHE A 1 181 ? 29.320 -4.407 -24.132 1.00 87.38 181 PHE A C 1
ATOM 1451 O O . PHE A 1 181 ? 30.425 -3.905 -24.348 1.00 87.38 181 PHE A O 1
ATOM 1458 N N . ASP A 1 182 ? 29.076 -5.710 -24.271 1.00 87.31 182 ASP A N 1
ATOM 1459 C CA . ASP A 1 182 ? 30.081 -6.717 -24.616 1.00 87.31 182 ASP A CA 1
ATOM 1460 C C . ASP A 1 182 ? 29.581 -7.673 -25.717 1.00 87.31 182 ASP A C 1
ATOM 1462 O O . ASP A 1 182 ? 29.264 -8.834 -25.467 1.00 87.31 182 ASP A O 1
ATOM 1466 N N . PRO A 1 183 ? 29.543 -7.215 -26.980 1.00 83.31 183 PRO A N 1
ATOM 1467 C CA . PRO A 1 183 ? 29.020 -8.002 -28.099 1.00 83.31 183 PRO A CA 1
ATOM 1468 C C . PRO A 1 183 ? 29.856 -9.245 -28.451 1.00 83.31 183 PRO A C 1
ATOM 1470 O O . PRO A 1 183 ? 29.442 -10.038 -29.292 1.00 83.31 183 PRO A O 1
ATOM 1473 N N . HIS A 1 184 ? 31.044 -9.414 -27.859 1.00 83.75 184 HIS A N 1
ATOM 1474 C CA . HIS A 1 184 ? 31.966 -10.517 -28.153 1.00 83.75 184 HIS A CA 1
ATOM 1475 C C . HIS A 1 184 ? 32.298 -11.367 -26.912 1.00 83.75 184 HIS A C 1
ATOM 1477 O O . HIS A 1 184 ? 33.254 -12.144 -26.968 1.00 83.75 184 HIS A O 1
ATOM 1483 N N . ASP A 1 185 ? 31.558 -11.201 -25.811 1.00 82.12 185 ASP A N 1
ATOM 1484 C CA . ASP A 1 185 ? 31.730 -11.922 -24.539 1.00 82.12 185 ASP A CA 1
ATOM 1485 C C . ASP A 1 185 ? 33.188 -11.935 -24.025 1.00 82.12 185 ASP A C 1
ATOM 1487 O O . ASP A 1 185 ? 33.730 -12.959 -23.594 1.00 82.12 185 ASP A O 1
ATOM 1491 N N . GLN A 1 186 ? 33.873 -10.792 -24.111 1.00 75.25 186 GLN A N 1
ATOM 1492 C CA . GLN A 1 186 ? 35.270 -10.640 -23.692 1.00 75.25 186 GLN A CA 1
ATOM 1493 C C . GLN A 1 186 ? 35.436 -10.473 -22.175 1.00 75.25 186 GLN A C 1
ATOM 1495 O O . GLN A 1 186 ? 36.524 -10.715 -21.638 1.00 75.25 186 GLN A O 1
ATOM 1500 N N . ILE A 1 187 ? 34.388 -10.052 -21.468 1.00 73.06 187 ILE A N 1
ATOM 1501 C CA . ILE A 1 187 ? 34.340 -9.947 -20.013 1.00 73.06 187 ILE A CA 1
ATOM 1502 C C . ILE A 1 187 ? 33.790 -11.260 -19.452 1.00 73.06 187 ILE A C 1
ATOM 1504 O O . ILE A 1 187 ? 32.616 -11.585 -19.582 1.00 73.06 187 ILE A O 1
ATOM 1508 N N . SER A 1 188 ? 34.651 -12.012 -18.760 1.00 66.56 188 SER A N 1
ATOM 1509 C CA . SER A 1 188 ? 34.206 -13.169 -17.976 1.00 66.56 188 SER A CA 1
ATOM 1510 C C . SER A 1 188 ? 33.219 -12.731 -16.889 1.00 66.56 188 SER A C 1
ATOM 1512 O O . SER A 1 188 ? 33.499 -11.769 -16.168 1.00 66.56 188 SER A O 1
ATOM 1514 N N . GLN A 1 189 ? 32.127 -13.488 -16.718 1.00 63.25 189 GLN A N 1
ATOM 1515 C CA . GLN A 1 189 ? 31.065 -13.246 -15.729 1.00 63.25 189 GLN A CA 1
ATOM 1516 C C . GLN A 1 189 ? 31.585 -13.020 -14.296 1.00 63.25 189 GLN A C 1
ATOM 1518 O O . GLN A 1 189 ? 30.928 -12.352 -13.500 1.00 63.25 189 GLN A O 1
ATOM 1523 N N . ASP A 1 190 ? 32.776 -13.528 -13.962 1.00 58.78 190 ASP A N 1
ATOM 1524 C CA . ASP A 1 190 ? 33.418 -13.332 -12.657 1.00 58.78 190 ASP A CA 1
ATOM 1525 C C . ASP A 1 190 ? 33.893 -11.888 -12.404 1.00 58.78 190 ASP A C 1
ATOM 1527 O O . ASP A 1 190 ? 33.903 -11.461 -11.253 1.00 58.78 190 ASP A O 1
ATOM 1531 N N . LYS A 1 191 ? 34.259 -11.116 -13.440 1.00 62.34 191 LYS A N 1
ATOM 1532 C CA . LYS A 1 191 ? 34.619 -9.687 -13.296 1.00 62.34 191 LYS A CA 1
ATOM 1533 C C . LYS A 1 191 ? 33.390 -8.794 -13.176 1.00 62.34 191 LYS A C 1
ATOM 1535 O O . LYS A 1 191 ? 33.427 -7.757 -12.530 1.00 62.34 191 LYS A O 1
ATOM 1540 N N . THR A 1 192 ? 32.279 -9.232 -13.748 1.00 61.19 192 THR A N 1
ATOM 1541 C CA . THR A 1 192 ? 30.982 -8.563 -13.661 1.00 61.19 192 THR A CA 1
ATOM 1542 C C . THR A 1 192 ? 30.378 -8.639 -12.251 1.00 61.19 192 THR A C 1
ATOM 1544 O O . THR A 1 192 ? 29.468 -7.876 -11.943 1.00 61.19 192 THR A O 1
ATOM 1547 N N . ARG A 1 193 ? 30.886 -9.535 -11.385 1.00 64.31 193 ARG A N 1
ATOM 1548 C CA . ARG A 1 193 ? 30.511 -9.658 -9.960 1.00 64.31 193 ARG A CA 1
ATOM 1549 C C . ARG A 1 193 ? 31.098 -8.572 -9.059 1.00 64.31 193 ARG A C 1
ATOM 1551 O O . ARG A 1 193 ? 30.759 -8.530 -7.883 1.00 64.31 193 ARG A O 1
ATOM 1558 N N . GLU A 1 194 ? 31.994 -7.736 -9.578 1.00 66.62 194 GLU A N 1
ATOM 1559 C CA . GLU A 1 194 ? 32.580 -6.617 -8.828 1.00 66.62 194 GLU A CA 1
ATOM 1560 C C . GLU A 1 194 ? 31.600 -5.435 -8.687 1.00 66.62 194 GLU A C 1
ATOM 1562 O O . GLU A 1 194 ? 31.824 -4.531 -7.886 1.00 66.62 194 GLU A O 1
ATOM 1567 N N . TYR A 1 195 ? 30.490 -5.475 -9.430 1.00 70.25 195 TYR A N 1
ATOM 1568 C CA . TYR A 1 195 ? 29.439 -4.466 -9.454 1.00 70.25 195 TYR A CA 1
ATOM 1569 C C . TYR A 1 195 ? 28.114 -5.075 -8.953 1.00 70.25 195 TYR A C 1
ATOM 1571 O O . TYR A 1 195 ? 27.675 -6.108 -9.466 1.00 70.25 195 TYR A O 1
ATOM 1579 N N . ASP A 1 196 ? 27.482 -4.442 -7.958 1.00 69.69 196 ASP A N 1
ATOM 1580 C CA . ASP A 1 196 ? 26.265 -4.960 -7.304 1.00 69.69 196 ASP A CA 1
ATOM 1581 C C . ASP A 1 196 ? 25.008 -4.866 -8.193 1.00 69.69 196 ASP A C 1
ATOM 1583 O O . ASP A 1 196 ? 24.195 -5.795 -8.210 1.00 69.69 196 ASP A O 1
ATOM 1587 N N . ASP A 1 197 ? 24.880 -3.777 -8.958 1.00 80.19 197 ASP A N 1
ATOM 1588 C CA . ASP A 1 197 ? 23.752 -3.499 -9.851 1.00 80.19 197 ASP A CA 1
ATOM 1589 C C . ASP A 1 197 ? 24.264 -3.247 -11.286 1.00 80.19 197 ASP A C 1
ATOM 1591 O O . ASP A 1 197 ? 24.892 -2.225 -11.581 1.00 80.19 197 ASP A O 1
ATOM 1595 N N . VAL A 1 198 ? 24.027 -4.207 -12.188 1.00 84.00 198 VAL A N 1
ATOM 1596 C CA . VAL A 1 198 ? 24.563 -4.218 -13.563 1.00 84.00 198 VAL A CA 1
ATOM 1597 C C . VAL A 1 198 ? 23.487 -4.586 -14.569 1.00 84.00 198 VAL A C 1
ATOM 1599 O O . VAL A 1 198 ? 22.739 -5.540 -14.367 1.00 84.00 198 VAL A O 1
ATOM 1602 N N . ILE A 1 199 ? 23.486 -3.896 -15.706 1.00 84.62 199 ILE A N 1
ATOM 1603 C CA . ILE A 1 199 ? 22.778 -4.305 -16.917 1.00 84.62 199 ILE A CA 1
ATOM 1604 C C . ILE A 1 199 ? 23.831 -4.553 -18.001 1.00 84.62 199 ILE A C 1
ATOM 1606 O O . ILE A 1 199 ? 24.487 -3.610 -18.449 1.00 84.62 199 ILE A O 1
ATOM 1610 N N . SER A 1 200 ? 24.014 -5.810 -18.415 1.00 87.06 200 SER A N 1
ATOM 1611 C CA . SER A 1 200 ? 24.908 -6.169 -19.518 1.00 87.06 200 SER A CA 1
ATOM 1612 C C . SER A 1 200 ? 24.150 -6.556 -20.785 1.00 87.06 200 SER A C 1
ATOM 1614 O O . SER A 1 200 ? 23.107 -7.211 -20.748 1.00 87.06 200 SER A O 1
ATOM 1616 N N . PHE A 1 201 ? 24.694 -6.129 -21.918 1.00 88.00 201 PHE A N 1
ATOM 1617 C CA . PHE A 1 201 ? 24.318 -6.551 -23.258 1.00 88.00 201 PHE A CA 1
ATOM 1618 C C . PHE A 1 201 ? 25.444 -7.441 -23.784 1.00 88.00 201 PHE A C 1
ATOM 1620 O O . PHE A 1 201 ? 26.481 -6.930 -24.217 1.00 88.00 201 PHE A O 1
ATOM 1627 N N . ASP A 1 202 ? 25.240 -8.751 -23.677 1.00 89.00 202 ASP A N 1
ATOM 1628 C CA . ASP A 1 202 ? 26.169 -9.791 -24.124 1.00 89.00 202 ASP A CA 1
ATOM 1629 C C . ASP A 1 202 ? 25.909 -10.120 -25.611 1.00 89.00 202 ASP A C 1
ATOM 1631 O O . ASP A 1 202 ? 25.033 -9.538 -26.259 1.00 89.00 202 ASP A O 1
ATOM 1635 N N . SER A 1 203 ? 26.642 -11.081 -26.177 1.00 89.12 203 SER A N 1
ATOM 1636 C CA . SER A 1 203 ? 26.499 -11.449 -27.592 1.00 89.12 203 SER A CA 1
ATOM 1637 C C . SER A 1 203 ? 25.095 -11.945 -27.984 1.00 89.12 203 SER A C 1
ATOM 1639 O O . SER A 1 203 ? 24.616 -11.613 -29.069 1.00 89.12 203 SER A O 1
ATOM 1641 N N . ASP A 1 204 ? 24.416 -12.709 -27.122 1.00 89.06 204 ASP A N 1
ATOM 1642 C CA . ASP A 1 204 ? 23.131 -13.370 -27.415 1.00 89.06 204 ASP A CA 1
ATOM 1643 C C . ASP A 1 204 ? 22.008 -13.080 -26.400 1.00 89.06 204 ASP A C 1
ATOM 1645 O O . ASP A 1 204 ? 20.855 -13.500 -26.575 1.00 89.06 204 ASP A O 1
ATOM 1649 N N . ARG A 1 205 ? 22.313 -12.349 -25.325 1.00 87.69 205 ARG A N 1
ATOM 1650 C CA . ARG A 1 205 ? 21.396 -12.116 -24.205 1.00 87.69 205 ARG A CA 1
ATOM 1651 C C . ARG A 1 205 ? 21.644 -10.783 -23.513 1.00 87.69 205 ARG A C 1
ATOM 1653 O O . ARG A 1 205 ? 22.749 -10.255 -23.507 1.00 87.69 205 ARG A O 1
ATOM 1660 N N . ALA A 1 206 ? 20.609 -10.279 -22.856 1.00 88.12 206 ALA A N 1
ATOM 1661 C CA . ALA A 1 206 ? 20.750 -9.247 -21.842 1.00 88.12 206 ALA A CA 1
ATOM 1662 C C . ALA A 1 206 ? 20.802 -9.902 -20.457 1.00 88.12 206 ALA A C 1
ATOM 1664 O O . ALA A 1 206 ? 20.030 -10.824 -20.182 1.00 88.12 206 ALA A O 1
ATOM 1665 N N . VAL A 1 207 ? 21.680 -9.420 -19.583 1.00 87.62 207 VAL A N 1
ATOM 1666 C CA . VAL A 1 207 ? 21.780 -9.876 -18.194 1.00 87.62 207 VAL A CA 1
ATOM 1667 C C . VAL A 1 207 ? 21.524 -8.699 -17.269 1.00 87.62 207 VAL A C 1
ATOM 1669 O O . VAL A 1 207 ? 22.131 -7.639 -17.406 1.00 87.62 207 VAL A O 1
ATOM 1672 N N . VAL A 1 208 ? 20.624 -8.884 -16.312 1.00 86.50 208 VAL A N 1
ATOM 1673 C CA . VAL A 1 208 ? 20.361 -7.924 -15.244 1.00 86.50 208 VAL A CA 1
ATOM 1674 C C . VAL A 1 208 ? 20.781 -8.562 -13.933 1.00 86.50 208 VAL A C 1
ATOM 1676 O O . VAL A 1 208 ? 20.282 -9.621 -13.553 1.00 86.50 208 VAL A O 1
ATOM 1679 N N . ARG A 1 209 ? 21.701 -7.909 -13.230 1.00 83.94 209 ARG A N 1
ATOM 1680 C CA . ARG A 1 209 ? 22.104 -8.284 -11.880 1.00 83.94 209 ARG A CA 1
ATOM 1681 C C . ARG A 1 209 ? 21.670 -7.198 -10.914 1.00 83.94 209 ARG A C 1
ATOM 1683 O O . ARG A 1 209 ? 21.974 -6.031 -11.135 1.00 83.94 209 ARG A O 1
ATOM 1690 N N . SER A 1 210 ? 20.977 -7.594 -9.853 1.00 81.56 210 SER A N 1
ATOM 1691 C CA . SER A 1 210 ? 20.673 -6.713 -8.727 1.00 81.56 210 SER A CA 1
ATOM 1692 C C . SER A 1 210 ? 20.598 -7.508 -7.430 1.00 81.56 210 SER A C 1
ATOM 1694 O O . SER A 1 210 ? 20.016 -8.596 -7.385 1.00 81.56 210 SER A O 1
ATOM 1696 N N . ASN A 1 211 ? 21.192 -6.975 -6.358 1.00 75.06 211 ASN A N 1
ATOM 1697 C CA . ASN A 1 211 ? 21.209 -7.595 -5.024 1.00 75.06 211 ASN A CA 1
ATOM 1698 C C . ASN A 1 211 ? 21.654 -9.076 -5.030 1.00 75.06 211 ASN A C 1
ATOM 1700 O O . ASN A 1 211 ? 21.065 -9.925 -4.355 1.00 75.06 211 ASN A O 1
ATOM 1704 N N . GLY A 1 212 ? 22.673 -9.408 -5.830 1.00 73.19 212 GLY A N 1
ATOM 1705 C CA . GLY A 1 212 ? 23.228 -10.764 -5.935 1.00 73.19 212 GLY A CA 1
ATOM 1706 C C . GLY A 1 212 ? 22.359 -11.781 -6.689 1.00 73.19 212 GLY A C 1
ATOM 1707 O O . GLY A 1 212 ? 22.764 -12.937 -6.805 1.00 73.19 212 GLY A O 1
ATOM 1708 N N . SER A 1 213 ? 21.198 -11.373 -7.210 1.00 77.88 213 SER A N 1
ATOM 1709 C CA . SER A 1 213 ? 20.399 -12.170 -8.149 1.00 77.88 213 SER A CA 1
ATOM 1710 C C . SER A 1 213 ? 20.743 -11.772 -9.579 1.00 77.88 213 SER A C 1
ATOM 1712 O O . SER A 1 213 ? 20.931 -10.591 -9.860 1.00 77.88 213 SER A O 1
ATOM 1714 N N . GLU A 1 214 ? 20.842 -12.758 -10.465 1.00 83.94 214 GLU A N 1
ATOM 1715 C CA . GLU A 1 214 ? 21.166 -12.575 -11.877 1.00 83.94 214 GLU A CA 1
ATOM 1716 C C . GLU A 1 214 ? 20.060 -13.193 -12.726 1.00 83.94 214 GLU A C 1
ATOM 1718 O O . GLU A 1 214 ? 19.842 -14.404 -12.678 1.00 83.94 214 GLU A O 1
ATOM 1723 N N . ASP A 1 215 ? 19.385 -12.351 -13.500 1.00 85.62 215 ASP A N 1
ATOM 1724 C CA . ASP A 1 215 ? 18.377 -12.752 -14.468 1.00 85.62 215 ASP A CA 1
ATOM 1725 C C . ASP A 1 215 ? 18.920 -12.493 -15.875 1.00 85.62 215 ASP A C 1
ATOM 1727 O O . ASP A 1 215 ? 19.273 -11.368 -16.231 1.00 85.62 215 ASP A O 1
ATOM 1731 N N . ALA A 1 216 ? 18.991 -13.546 -16.684 1.00 87.19 216 ALA A N 1
ATOM 1732 C CA . ALA A 1 216 ? 19.476 -13.484 -18.056 1.00 87.19 216 ALA A CA 1
ATOM 1733 C C . ALA A 1 216 ? 18.350 -13.815 -19.039 1.00 87.19 216 ALA A C 1
ATOM 1735 O O . ALA A 1 216 ? 17.640 -14.810 -18.878 1.00 87.19 216 ALA A O 1
ATOM 1736 N N . VAL A 1 217 ? 18.201 -12.993 -20.076 1.00 88.12 217 VAL A N 1
ATOM 1737 C CA . VAL A 1 217 ? 17.147 -13.119 -21.086 1.00 88.12 217 VAL A CA 1
ATOM 1738 C C . VAL A 1 217 ? 17.759 -13.047 -22.484 1.00 88.12 217 VAL A C 1
ATOM 1740 O O . VAL A 1 217 ? 18.338 -12.036 -22.873 1.00 88.12 217 VAL A O 1
ATOM 1743 N N . THR A 1 218 ? 17.619 -14.122 -23.262 1.00 89.31 218 THR A N 1
ATOM 1744 C CA . THR A 1 218 ? 18.098 -14.203 -24.654 1.00 89.31 218 THR A CA 1
ATOM 1745 C C . THR A 1 218 ? 17.298 -13.273 -25.568 1.00 89.31 218 THR A C 1
ATOM 1747 O O . THR A 1 218 ? 16.071 -13.205 -25.450 1.00 89.31 218 THR A O 1
ATOM 1750 N N . TYR A 1 219 ? 17.941 -12.624 -26.541 1.00 87.31 219 TYR A N 1
ATOM 1751 C CA . TYR A 1 219 ? 17.266 -11.678 -27.445 1.00 87.31 219 TYR A CA 1
ATOM 1752 C C . TYR A 1 219 ? 16.123 -12.314 -28.248 1.00 87.31 219 TYR A C 1
ATOM 1754 O O . TYR A 1 219 ? 15.046 -11.732 -28.375 1.00 87.31 219 TYR A O 1
ATOM 1762 N N . THR A 1 220 ? 16.289 -13.562 -28.683 1.00 85.81 220 THR A N 1
ATOM 1763 C CA . THR A 1 220 ? 15.240 -14.327 -29.377 1.00 85.81 220 THR A CA 1
ATOM 1764 C C . THR A 1 220 ? 13.998 -14.544 -28.508 1.00 85.81 220 THR A C 1
ATOM 1766 O O . THR A 1 220 ? 12.875 -14.510 -29.002 1.00 85.81 220 THR A O 1
ATOM 1769 N N . SER A 1 221 ? 14.164 -14.710 -27.189 1.00 85.81 221 SER A N 1
ATOM 1770 C CA . SER A 1 221 ? 13.026 -14.876 -26.268 1.00 85.81 221 SER A CA 1
ATOM 1771 C C . SER A 1 221 ? 12.204 -13.594 -26.093 1.00 85.81 221 SER A C 1
ATOM 1773 O O . SER A 1 221 ? 11.015 -13.661 -25.789 1.00 85.81 221 SER A O 1
ATOM 1775 N N . LEU A 1 222 ? 12.820 -12.436 -26.357 1.00 80.62 222 LEU A N 1
ATOM 1776 C CA . LEU A 1 222 ? 12.165 -11.128 -26.393 1.00 80.62 222 LEU A CA 1
ATOM 1777 C C . LEU A 1 222 ? 11.542 -10.813 -27.763 1.00 80.62 222 LEU A C 1
ATOM 1779 O O . LEU A 1 222 ? 10.923 -9.763 -27.918 1.00 80.62 222 LEU A O 1
ATOM 1783 N N . GLY A 1 223 ? 11.703 -11.693 -28.760 1.00 81.06 223 GLY A N 1
ATOM 1784 C CA . GLY A 1 223 ? 11.306 -11.424 -30.145 1.00 81.06 223 GLY A CA 1
ATOM 1785 C C . GLY A 1 223 ? 12.166 -10.351 -30.823 1.00 81.06 223 GLY A C 1
ATOM 1786 O O . GLY A 1 223 ? 11.718 -9.711 -31.772 1.00 81.06 223 GLY A O 1
ATOM 1787 N N . ALA A 1 224 ? 13.388 -10.131 -30.330 1.00 78.75 224 ALA A N 1
ATOM 1788 C CA . ALA A 1 224 ? 14.314 -9.096 -30.783 1.00 78.75 224 ALA A CA 1
ATOM 1789 C C . ALA A 1 224 ? 15.273 -9.607 -31.878 1.00 78.75 224 ALA A C 1
ATOM 1791 O O . ALA A 1 224 ? 16.483 -9.410 -31.796 1.00 78.75 224 ALA A O 1
ATOM 1792 N N . ASP A 1 225 ? 14.747 -10.289 -32.900 1.00 76.62 225 ASP A N 1
ATOM 1793 C CA . ASP A 1 225 ? 15.580 -10.971 -33.905 1.00 76.62 225 ASP A CA 1
ATOM 1794 C C . ASP A 1 225 ? 16.191 -10.028 -34.950 1.00 76.62 225 ASP A C 1
ATOM 1796 O O . ASP A 1 225 ? 17.209 -10.377 -35.540 1.00 76.62 225 ASP A O 1
ATOM 1800 N N . ASN A 1 226 ? 15.578 -8.862 -35.183 1.00 85.62 226 ASN A N 1
ATOM 1801 C CA . ASN A 1 226 ? 16.028 -7.844 -36.139 1.00 85.62 226 ASN A CA 1
ATOM 1802 C C . ASN A 1 226 ? 15.711 -6.438 -35.609 1.00 85.62 226 ASN A C 1
ATOM 1804 O O . ASN A 1 226 ? 14.697 -5.851 -35.985 1.00 85.62 226 ASN A O 1
ATOM 1808 N N . LEU A 1 227 ? 16.546 -5.919 -34.706 1.00 87.06 227 LEU A N 1
ATOM 1809 C CA . LEU A 1 227 ? 16.362 -4.596 -34.098 1.00 87.06 227 LEU A CA 1
ATOM 1810 C C . LEU A 1 227 ? 17.641 -3.770 -34.175 1.00 87.06 227 LEU A C 1
ATOM 1812 O O . LEU A 1 227 ? 18.737 -4.263 -33.913 1.00 87.06 227 LEU A O 1
ATOM 1816 N N . THR A 1 228 ? 17.497 -2.490 -34.494 1.00 90.12 228 THR A N 1
ATOM 1817 C CA . THR A 1 228 ? 18.584 -1.513 -34.409 1.00 90.12 228 THR A CA 1
ATOM 1818 C C . THR A 1 228 ? 18.523 -0.726 -33.103 1.00 90.12 228 THR A C 1
ATOM 1820 O O . THR A 1 228 ? 17.499 -0.698 -32.410 1.00 90.12 228 THR A O 1
ATOM 1823 N N . LYS A 1 229 ? 19.624 -0.046 -32.768 1.00 88.06 229 LYS A N 1
ATOM 1824 C CA . LYS A 1 229 ? 19.661 0.918 -31.661 1.00 88.06 229 LYS A CA 1
ATOM 1825 C C . LYS A 1 229 ? 18.553 1.970 -31.797 1.00 88.06 229 LYS A C 1
ATOM 1827 O O . LYS A 1 229 ? 17.906 2.317 -30.811 1.00 88.06 229 LYS A O 1
ATOM 1832 N N . GLU A 1 230 ? 18.332 2.470 -33.008 1.00 88.81 230 GLU A N 1
ATOM 1833 C CA . GLU A 1 230 ? 17.338 3.496 -33.315 1.00 88.81 230 GLU A CA 1
ATOM 1834 C C . GLU A 1 230 ? 15.910 2.983 -33.104 1.00 88.81 230 GLU A C 1
ATOM 1836 O O . GLU A 1 230 ? 15.085 3.698 -32.531 1.00 88.81 230 GLU A O 1
ATOM 1841 N N . ASP A 1 231 ? 15.636 1.731 -33.484 1.00 88.81 231 ASP A N 1
ATOM 1842 C CA . ASP A 1 231 ? 14.341 1.092 -33.229 1.00 88.81 231 ASP A CA 1
ATOM 1843 C C . ASP A 1 231 ? 14.072 1.001 -31.722 1.00 88.81 231 ASP A C 1
ATOM 1845 O O . ASP A 1 231 ? 12.995 1.383 -31.260 1.00 88.81 231 ASP A O 1
ATOM 1849 N N . LEU A 1 232 ? 15.068 0.582 -30.932 1.00 86.50 232 LEU A N 1
ATOM 1850 C CA . LEU A 1 232 ? 14.937 0.502 -29.476 1.00 86.50 232 LEU A CA 1
ATOM 1851 C C . LEU A 1 232 ? 14.747 1.886 -28.836 1.00 86.50 232 LEU A C 1
ATOM 1853 O O . LEU A 1 232 ? 13.874 2.049 -27.987 1.00 86.50 232 LEU A O 1
ATOM 1857 N N . LEU A 1 233 ? 15.496 2.903 -29.275 1.00 88.56 233 LEU A N 1
ATOM 1858 C CA . LEU A 1 233 ? 15.309 4.286 -28.822 1.00 88.56 233 LEU A CA 1
ATOM 1859 C C . LEU A 1 233 ? 13.900 4.806 -29.135 1.00 88.56 233 LEU A C 1
ATOM 1861 O O . LEU A 1 233 ? 13.268 5.432 -28.285 1.00 88.56 233 LEU A O 1
ATOM 1865 N N . SER A 1 234 ? 13.377 4.516 -30.327 1.00 89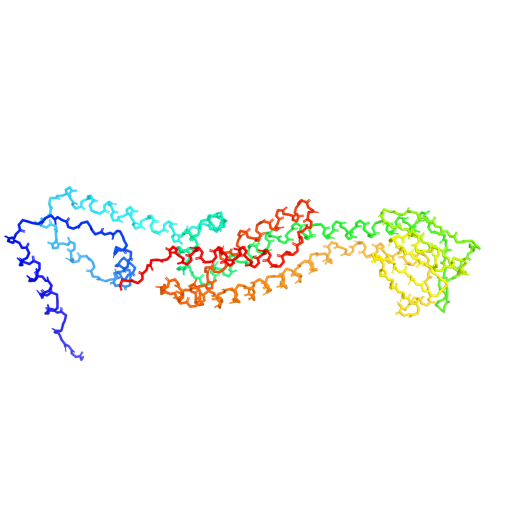.25 234 SER A N 1
ATOM 1866 C CA . SER A 1 234 ? 12.020 4.917 -30.711 1.00 89.25 234 SER A CA 1
ATOM 1867 C C . SER A 1 234 ? 10.941 4.211 -29.878 1.00 89.25 234 SER A C 1
ATOM 1869 O O . SER A 1 234 ? 9.935 4.826 -29.503 1.00 89.25 234 SER A O 1
ATOM 1871 N N . ALA A 1 235 ? 11.168 2.943 -29.518 1.00 86.81 235 ALA A N 1
ATOM 1872 C CA . ALA A 1 235 ? 10.291 2.188 -28.633 1.00 86.81 235 ALA A CA 1
ATOM 1873 C C . ALA A 1 235 ? 10.291 2.768 -27.210 1.00 86.81 235 ALA A C 1
ATOM 1875 O O . ALA A 1 235 ? 9.221 2.932 -26.624 1.00 86.81 235 ALA A O 1
ATOM 1876 N N . LEU A 1 236 ? 11.460 3.149 -26.680 1.00 86.38 236 LEU A N 1
ATOM 1877 C CA . LEU A 1 236 ? 11.584 3.799 -25.370 1.00 86.38 236 LEU A CA 1
ATOM 1878 C C . LEU A 1 236 ? 10.854 5.142 -25.320 1.00 86.38 236 LEU A C 1
ATOM 1880 O O . LEU A 1 236 ? 10.101 5.384 -24.384 1.00 86.38 236 LEU A O 1
ATOM 1884 N N . GLN A 1 237 ? 10.998 5.979 -26.348 1.00 87.81 237 GLN A N 1
ATOM 1885 C CA . GLN A 1 237 ? 10.290 7.263 -26.429 1.00 87.81 237 GLN A CA 1
ATOM 1886 C C . GLN A 1 237 ? 8.774 7.086 -26.516 1.00 87.81 237 GLN A C 1
ATOM 1888 O O . GLN A 1 237 ? 8.009 7.821 -25.890 1.00 87.81 237 GLN A O 1
ATOM 1893 N N . SER A 1 238 ? 8.331 6.081 -27.273 1.00 88.75 238 SER A N 1
ATOM 1894 C CA . SER A 1 238 ? 6.915 5.717 -27.337 1.00 88.75 238 SER A CA 1
ATOM 1895 C C . SER A 1 238 ? 6.401 5.271 -25.967 1.00 88.75 238 SER A C 1
ATOM 1897 O O . SER A 1 238 ? 5.298 5.644 -25.570 1.00 88.75 238 SER A O 1
ATOM 1899 N N . PHE A 1 239 ? 7.209 4.509 -25.228 1.00 86.75 239 PHE A N 1
ATOM 1900 C CA . PHE A 1 239 ? 6.880 4.040 -23.888 1.00 86.75 239 PHE A CA 1
ATOM 1901 C C . PHE A 1 239 ? 6.837 5.176 -22.856 1.00 86.75 239 PHE A C 1
ATOM 1903 O O . PHE A 1 239 ? 5.878 5.243 -22.086 1.00 86.75 239 PHE A O 1
ATOM 1910 N N . ASP A 1 240 ? 7.801 6.103 -22.882 1.00 86.19 240 ASP A N 1
ATOM 1911 C CA . ASP A 1 240 ? 7.811 7.304 -22.035 1.00 86.19 240 ASP A CA 1
ATOM 1912 C C . ASP A 1 240 ? 6.526 8.130 -22.228 1.00 86.19 240 ASP A C 1
ATOM 1914 O O . ASP A 1 240 ? 5.814 8.451 -21.273 1.00 86.19 240 ASP A O 1
ATOM 1918 N N . GLY A 1 241 ? 6.119 8.333 -23.487 1.00 87.88 241 GLY A N 1
ATOM 1919 C CA . GLY A 1 241 ? 4.859 8.999 -23.830 1.00 87.88 241 GLY A CA 1
ATOM 1920 C C . GLY A 1 241 ? 3.596 8.293 -23.310 1.00 87.88 241 GLY A C 1
ATOM 1921 O O . GLY A 1 241 ? 2.557 8.936 -23.135 1.00 87.88 241 GLY A O 1
ATOM 1922 N N . MET A 1 242 ? 3.661 6.988 -23.024 1.00 90.06 242 MET A N 1
ATOM 1923 C CA . MET A 1 242 ? 2.552 6.201 -22.468 1.00 90.06 242 MET A CA 1
ATOM 1924 C C . MET A 1 242 ? 2.513 6.192 -20.932 1.00 90.06 242 MET A C 1
ATOM 1926 O O . MET A 1 242 ? 1.459 5.879 -20.361 1.00 90.06 242 MET A O 1
ATOM 1930 N N . LEU A 1 243 ? 3.603 6.558 -20.242 1.00 89.06 243 LEU A N 1
ATOM 1931 C CA . LEU A 1 243 ? 3.685 6.549 -18.773 1.00 89.06 243 LEU A CA 1
ATOM 1932 C C . LEU A 1 243 ? 2.552 7.311 -18.073 1.00 89.06 243 LEU A C 1
ATOM 1934 O O . LEU A 1 243 ? 2.007 6.769 -17.104 1.00 89.06 243 LEU A O 1
ATOM 1938 N N . PRO A 1 244 ? 2.118 8.502 -18.541 1.00 90.06 244 PRO A N 1
ATOM 1939 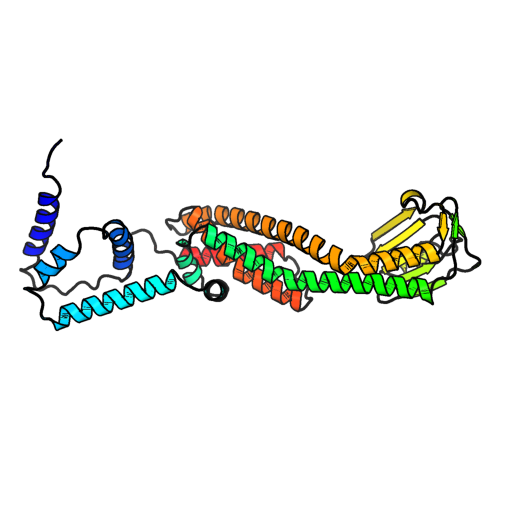C CA . PRO A 1 244 ? 1.039 9.244 -17.891 1.00 90.06 244 PRO A CA 1
ATOM 1940 C C . PRO A 1 244 ? -0.303 8.500 -17.861 1.00 90.06 244 PRO A C 1
ATOM 1942 O O . PRO A 1 244 ? -1.143 8.801 -17.018 1.00 90.06 244 PRO A O 1
ATOM 1945 N N . ILE A 1 245 ? -0.516 7.535 -18.761 1.00 92.44 245 ILE A N 1
ATOM 1946 C CA . ILE A 1 245 ? -1.719 6.691 -18.810 1.00 92.44 245 ILE A CA 1
ATOM 1947 C C . ILE A 1 245 ? -1.481 5.384 -18.047 1.00 92.44 245 ILE A C 1
ATOM 1949 O O . ILE A 1 245 ? -2.342 4.942 -17.284 1.00 92.44 245 ILE A O 1
ATOM 1953 N N . LEU A 1 246 ? -0.305 4.777 -18.222 1.00 90.88 246 LEU A N 1
ATOM 1954 C CA . LEU A 1 246 ? 0.046 3.495 -17.616 1.00 90.88 246 LEU A CA 1
ATOM 1955 C C . LEU A 1 246 ? 0.130 3.577 -16.085 1.00 90.88 246 LEU A C 1
ATOM 1957 O O . LEU A 1 246 ? -0.424 2.720 -15.393 1.00 90.88 246 LEU A O 1
ATOM 1961 N N . LEU A 1 247 ? 0.775 4.615 -15.542 1.00 92.06 247 LEU A N 1
ATOM 1962 C CA . LEU A 1 247 ? 0.992 4.758 -14.099 1.00 92.06 247 LEU A CA 1
ATOM 1963 C C . LEU A 1 247 ? -0.324 4.872 -13.304 1.00 92.06 247 LEU A C 1
ATOM 1965 O O . LEU A 1 247 ? -0.478 4.130 -12.330 1.00 92.06 247 LEU A O 1
ATOM 1969 N N . PRO A 1 248 ? -1.316 5.703 -13.696 1.00 93.19 248 PRO A N 1
ATOM 1970 C CA . PRO A 1 248 ? -2.620 5.711 -13.034 1.00 93.19 248 PRO A CA 1
ATOM 1971 C C . PRO A 1 248 ? -3.343 4.363 -13.082 1.00 93.19 248 PRO A C 1
ATOM 1973 O O . PRO A 1 248 ? -3.950 3.965 -12.089 1.00 93.19 248 PRO A O 1
ATOM 1976 N N . VAL A 1 249 ? -3.273 3.640 -14.204 1.00 95.19 249 VAL A N 1
ATOM 1977 C CA . VAL A 1 249 ? -3.913 2.321 -14.339 1.00 95.19 249 VAL A CA 1
ATOM 1978 C C . VAL A 1 249 ? -3.282 1.314 -13.377 1.00 95.19 249 VAL A C 1
ATOM 1980 O O . VAL A 1 249 ? -3.999 0.656 -12.618 1.00 95.19 249 VAL A O 1
ATOM 1983 N N . LEU A 1 250 ? -1.949 1.238 -13.341 1.00 92.88 250 LEU A N 1
ATOM 1984 C CA . LEU A 1 250 ? -1.221 0.383 -12.401 1.00 92.88 250 LEU A CA 1
ATOM 1985 C C . LEU A 1 250 ? -1.497 0.767 -10.944 1.00 92.88 250 LEU A C 1
ATOM 1987 O O . LEU A 1 250 ? -1.670 -0.115 -10.097 1.00 92.88 250 LEU A O 1
ATOM 1991 N N . TYR A 1 251 ? -1.600 2.066 -10.649 1.00 95.00 251 TYR A N 1
ATOM 1992 C CA . TYR A 1 251 ? -1.972 2.545 -9.323 1.00 95.00 251 TYR A CA 1
ATOM 1993 C C . TYR A 1 251 ? -3.372 2.073 -8.922 1.00 95.00 251 TYR A C 1
ATOM 1995 O O . TYR A 1 251 ? -3.536 1.550 -7.823 1.00 95.00 251 TYR A O 1
ATOM 2003 N N . VAL A 1 252 ? -4.372 2.193 -9.801 1.00 96.19 252 VAL A N 1
ATOM 2004 C CA . VAL A 1 252 ? -5.747 1.748 -9.515 1.00 96.19 252 VAL A CA 1
ATOM 2005 C C . VAL A 1 252 ? -5.797 0.245 -9.246 1.00 96.19 252 VAL A C 1
ATOM 2007 O O . VAL A 1 252 ? -6.420 -0.178 -8.271 1.00 96.19 252 VAL A O 1
ATOM 2010 N N . ILE A 1 253 ? -5.113 -0.565 -10.059 1.00 95.69 253 ILE A N 1
ATOM 2011 C CA . ILE A 1 253 ? -5.027 -2.019 -9.854 1.00 95.69 253 ILE A CA 1
ATOM 2012 C C . ILE A 1 253 ? -4.392 -2.325 -8.492 1.00 95.69 253 ILE A C 1
ATOM 2014 O O . ILE A 1 253 ? -4.965 -3.060 -7.686 1.00 95.69 253 ILE A O 1
ATOM 2018 N N . SER A 1 254 ? -3.245 -1.708 -8.201 1.00 93.62 254 SER A N 1
ATOM 2019 C CA . SER A 1 254 ? -2.530 -1.890 -6.934 1.00 93.62 254 SER A CA 1
ATOM 2020 C C . SER A 1 254 ? -3.376 -1.455 -5.737 1.00 93.62 254 SER A C 1
ATOM 2022 O O . SER A 1 254 ? -3.447 -2.161 -4.733 1.00 93.62 254 SER A O 1
ATOM 2024 N N . TYR A 1 255 ? -4.079 -0.327 -5.851 1.00 96.31 255 TYR A N 1
ATOM 2025 C CA . TYR A 1 255 ? -4.986 0.186 -4.831 1.00 96.31 255 TYR A CA 1
ATOM 2026 C C . TYR A 1 255 ? -6.112 -0.805 -4.522 1.00 96.31 255 TYR A C 1
ATOM 2028 O O . TYR A 1 255 ? -6.375 -1.074 -3.350 1.00 96.31 255 TYR A O 1
ATOM 2036 N N . ILE A 1 256 ? -6.747 -1.385 -5.545 1.00 96.25 256 ILE A N 1
ATOM 2037 C CA . ILE A 1 256 ? -7.812 -2.382 -5.362 1.00 96.25 256 ILE A CA 1
ATOM 2038 C C . ILE A 1 256 ? -7.278 -3.607 -4.609 1.00 96.25 256 ILE A C 1
ATOM 2040 O O . ILE A 1 256 ? -7.919 -4.067 -3.661 1.00 96.25 256 ILE A O 1
ATOM 2044 N N . LEU A 1 257 ? -6.095 -4.106 -4.982 1.00 96.12 257 LEU A N 1
ATOM 2045 C CA . LEU A 1 257 ? -5.457 -5.244 -4.314 1.00 96.12 257 LEU A CA 1
ATOM 2046 C C . LEU A 1 257 ? -5.129 -4.934 -2.847 1.00 96.12 257 LEU A C 1
ATOM 2048 O O . LEU A 1 257 ? -5.474 -5.710 -1.955 1.00 96.12 257 LEU A O 1
ATOM 2052 N N . ILE A 1 258 ? -4.522 -3.776 -2.583 1.00 94.50 258 ILE A N 1
ATOM 2053 C CA . ILE A 1 258 ? -4.135 -3.334 -1.238 1.00 94.50 258 ILE A CA 1
ATOM 2054 C C . ILE A 1 258 ? -5.371 -3.100 -0.357 1.00 94.50 258 ILE A C 1
ATOM 2056 O O . ILE A 1 258 ? -5.412 -3.546 0.792 1.00 94.50 258 ILE A O 1
ATOM 2060 N N . ALA A 1 259 ? -6.410 -2.450 -0.885 1.00 95.06 259 ALA A N 1
ATOM 2061 C CA . ALA A 1 259 ? -7.669 -2.259 -0.174 1.00 95.06 259 ALA A CA 1
ATOM 2062 C C . ALA A 1 259 ? -8.350 -3.606 0.127 1.00 95.06 259 ALA A C 1
ATOM 2064 O O . ALA A 1 259 ? -8.812 -3.825 1.248 1.00 95.06 259 ALA A O 1
ATOM 2065 N N . GLY A 1 260 ? -8.357 -4.544 -0.827 1.00 95.19 260 GLY A N 1
ATOM 2066 C CA . GLY A 1 260 ? -8.865 -5.906 -0.633 1.00 95.19 260 GLY A CA 1
ATOM 2067 C C . GLY A 1 260 ? -8.107 -6.686 0.448 1.00 95.19 260 GLY A C 1
ATOM 2068 O O . GLY A 1 260 ? -8.718 -7.324 1.314 1.00 95.19 260 GLY A O 1
ATOM 2069 N N . ALA A 1 261 ? -6.777 -6.578 0.468 1.00 94.31 261 ALA A N 1
ATOM 2070 C CA . ALA A 1 261 ? -5.942 -7.156 1.516 1.00 94.31 261 ALA A CA 1
ATOM 2071 C C . ALA A 1 261 ? -6.259 -6.549 2.893 1.00 94.31 261 ALA A C 1
ATOM 2073 O O . ALA A 1 261 ? -6.377 -7.285 3.876 1.00 94.31 261 ALA A O 1
ATOM 2074 N N . ALA A 1 262 ? -6.496 -5.234 2.970 1.00 94.88 262 ALA A N 1
ATOM 2075 C CA . ALA A 1 262 ? -6.906 -4.573 4.207 1.00 94.88 262 ALA A CA 1
ATOM 2076 C C . ALA A 1 262 ? -8.249 -5.105 4.735 1.00 94.88 262 ALA A C 1
ATOM 2078 O O . ALA A 1 262 ? -8.363 -5.380 5.930 1.00 94.88 262 ALA A O 1
ATOM 2079 N N . PHE A 1 263 ? -9.246 -5.343 3.873 1.00 94.50 263 PHE A N 1
ATOM 2080 C CA . PHE A 1 263 ? -10.514 -5.969 4.286 1.00 94.50 263 PHE A CA 1
ATOM 2081 C C . PHE A 1 263 ? -10.327 -7.386 4.830 1.00 94.50 263 PHE A C 1
ATOM 2083 O O . PHE A 1 263 ? -10.973 -7.769 5.813 1.00 94.50 263 PHE A O 1
ATOM 2090 N N . THR A 1 264 ? -9.426 -8.152 4.221 1.00 94.88 264 THR A N 1
ATOM 2091 C CA . THR A 1 264 ? -9.072 -9.495 4.691 1.00 94.88 264 THR A CA 1
ATOM 2092 C C . THR A 1 264 ? -8.416 -9.418 6.071 1.00 94.88 264 THR A C 1
ATOM 2094 O O . THR A 1 264 ? -8.866 -10.084 7.004 1.00 94.88 264 THR A O 1
ATOM 2097 N N . GLY A 1 265 ? -7.433 -8.530 6.245 1.00 95.50 265 GLY A N 1
ATOM 2098 C CA . GLY A 1 265 ? -6.755 -8.297 7.522 1.00 95.50 265 GLY A CA 1
ATOM 2099 C C . GLY A 1 265 ? -7.701 -7.832 8.632 1.00 95.50 265 GLY A C 1
ATOM 2100 O O . GLY A 1 265 ? -7.682 -8.386 9.728 1.00 95.50 265 GLY A O 1
ATOM 2101 N N . VAL A 1 266 ? -8.595 -6.882 8.343 1.00 96.88 266 VAL A N 1
ATOM 2102 C CA . VAL A 1 266 ? -9.643 -6.418 9.272 1.00 96.88 266 VAL A CA 1
ATOM 2103 C C . VAL A 1 266 ? -10.562 -7.563 9.690 1.00 96.88 266 VAL A C 1
ATOM 2105 O O . VAL A 1 266 ? -10.932 -7.664 10.859 1.00 96.88 266 VAL A O 1
ATOM 2108 N N . SER A 1 267 ? -10.938 -8.435 8.755 1.00 96.75 267 SER A N 1
ATOM 2109 C CA . SER A 1 267 ? -11.824 -9.565 9.046 1.00 96.75 267 SER A CA 1
ATOM 2110 C C . SER A 1 267 ? -11.141 -10.597 9.944 1.00 96.75 267 SER A C 1
ATOM 2112 O O . SER A 1 267 ? -11.733 -11.032 10.931 1.00 96.75 267 SER A O 1
ATOM 2114 N N . LEU A 1 268 ? -9.871 -10.918 9.680 1.00 96.94 268 LEU A N 1
ATOM 2115 C CA . LEU A 1 268 ? -9.059 -11.764 10.560 1.00 96.94 268 LEU A CA 1
ATOM 2116 C C . LEU A 1 268 ? -8.895 -11.136 11.952 1.00 96.94 268 LEU A C 1
ATOM 2118 O O . LEU A 1 268 ? -9.084 -11.809 12.965 1.00 96.94 268 LEU A O 1
ATOM 2122 N N . LEU A 1 269 ? -8.632 -9.830 12.018 1.00 97.44 269 LEU A N 1
ATOM 2123 C CA . LEU A 1 269 ? -8.511 -9.092 13.274 1.00 97.44 269 LEU A CA 1
ATOM 2124 C C . LEU A 1 269 ? -9.820 -9.121 14.083 1.00 97.44 269 LEU A C 1
ATOM 2126 O O . LEU A 1 269 ? -9.798 -9.324 15.297 1.00 97.44 269 LEU A O 1
ATOM 2130 N N . ALA A 1 270 ? -10.971 -9.017 13.418 1.00 97.56 270 ALA A N 1
ATOM 2131 C CA . ALA A 1 270 ? -12.281 -9.129 14.052 1.00 97.56 270 ALA A CA 1
ATOM 2132 C C . ALA A 1 270 ? -12.544 -10.531 14.624 1.00 97.56 270 ALA A C 1
ATOM 2134 O O . ALA A 1 270 ? -13.143 -10.655 15.697 1.00 97.56 270 ALA A O 1
ATOM 2135 N N . VAL A 1 271 ? -12.077 -11.584 13.939 1.00 97.38 271 VAL A N 1
ATOM 2136 C CA . VAL A 1 271 ? -12.126 -12.968 14.438 1.00 97.38 271 VAL A CA 1
ATOM 2137 C C . VAL A 1 271 ? -11.274 -13.113 15.697 1.00 97.38 271 VAL A C 1
ATOM 2139 O O . VAL A 1 271 ? -11.761 -13.637 16.696 1.00 97.38 271 VAL A O 1
ATOM 2142 N N . ILE A 1 272 ? -10.055 -12.568 15.715 1.00 96.88 272 ILE A N 1
ATOM 2143 C CA . ILE A 1 272 ? -9.223 -12.515 16.931 1.00 96.88 272 ILE A CA 1
ATOM 2144 C C . ILE A 1 272 ? -9.956 -11.743 18.047 1.00 96.88 272 ILE A C 1
ATOM 2146 O O . ILE A 1 272 ? -9.985 -12.168 19.207 1.00 96.88 272 ILE A O 1
ATOM 2150 N N . GLY A 1 273 ? -10.647 -10.657 17.691 1.00 96.94 273 GLY A N 1
ATOM 2151 C CA . GLY A 1 273 ? -11.502 -9.879 18.586 1.00 96.94 273 GLY A CA 1
ATOM 2152 C C . GLY A 1 273 ? -12.612 -10.691 19.268 1.00 96.94 273 GLY A C 1
ATOM 2153 O O . GLY A 1 273 ? -12.997 -10.367 20.396 1.00 96.94 273 GLY A O 1
ATOM 2154 N N . LEU A 1 274 ? -13.102 -11.776 18.650 1.00 96.38 274 LEU A N 1
ATOM 2155 C CA . LEU A 1 274 ? -14.063 -12.690 19.285 1.00 96.38 274 LEU A CA 1
ATOM 2156 C C . LEU A 1 274 ? -13.449 -13.415 20.490 1.00 96.38 274 LEU A C 1
ATOM 2158 O O . LEU A 1 274 ? -14.144 -13.622 21.485 1.00 96.38 274 LEU A O 1
ATOM 2162 N N . GLY A 1 275 ? -12.160 -13.753 20.433 1.00 95.31 275 GLY A N 1
ATOM 2163 C CA . GLY A 1 275 ? -11.420 -14.288 21.577 1.00 95.31 275 GLY A CA 1
ATOM 2164 C C . GLY A 1 275 ? -11.200 -13.225 22.654 1.00 95.31 275 GLY A C 1
ATOM 2165 O O . GLY A 1 275 ? -11.487 -13.453 23.833 1.00 95.31 275 GLY A O 1
ATOM 2166 N N . MET A 1 276 ? -10.784 -12.021 22.246 1.00 96.31 276 MET A N 1
ATOM 2167 C CA . MET A 1 276 ? -10.521 -10.900 23.159 1.00 96.31 276 MET A CA 1
ATOM 2168 C C . MET A 1 276 ? -11.760 -10.494 23.969 1.00 96.31 276 MET A C 1
ATOM 2170 O O . MET A 1 276 ? -11.665 -10.304 25.183 1.00 96.31 276 MET A O 1
ATOM 2174 N N . LYS A 1 277 ? -12.944 -10.406 23.339 1.00 94.88 277 LYS A N 1
ATOM 2175 C CA . LYS A 1 277 ? -14.181 -10.041 24.057 1.00 94.88 277 LYS A CA 1
ATOM 2176 C C . LYS A 1 277 ? -14.550 -11.050 25.149 1.00 94.88 277 LYS A C 1
ATOM 2178 O O . LYS A 1 277 ? -15.092 -10.641 26.174 1.00 94.88 277 LYS A O 1
ATOM 2183 N N . ASN A 1 278 ? -14.250 -12.338 24.944 1.00 91.56 278 ASN A N 1
ATOM 2184 C CA . ASN A 1 278 ? -14.568 -13.401 25.896 1.00 91.56 278 ASN A CA 1
ATOM 2185 C C . ASN A 1 278 ? -13.646 -13.303 27.115 1.00 91.56 278 ASN A C 1
ATOM 2187 O O . ASN A 1 278 ? -14.132 -13.311 28.244 1.00 91.56 278 ASN A O 1
ATOM 2191 N N . SER A 1 279 ? -12.343 -13.101 26.884 1.00 91.56 279 SER A N 1
ATOM 2192 C CA . SER A 1 279 ? -11.360 -12.839 27.944 1.00 91.56 279 SER A CA 1
ATOM 2193 C C . SER A 1 279 ? -11.737 -11.606 28.783 1.00 91.56 279 SER A C 1
ATOM 2195 O O . SER A 1 279 ? -11.728 -11.645 30.012 1.00 91.56 279 SER A O 1
ATOM 2197 N N . LEU A 1 280 ? -12.196 -10.533 28.129 1.00 91.88 280 LEU A N 1
ATOM 2198 C CA . LEU A 1 280 ? -12.601 -9.279 28.776 1.00 91.88 280 LEU A CA 1
ATOM 2199 C C . LEU A 1 280 ? -14.050 -9.263 29.301 1.00 91.88 280 LEU A C 1
ATOM 2201 O O . LEU A 1 280 ? -14.502 -8.223 29.790 1.00 91.88 280 LEU A O 1
ATOM 2205 N N . ARG A 1 281 ? -14.789 -10.375 29.183 1.00 91.69 281 ARG A N 1
ATOM 2206 C CA . ARG A 1 281 ? -16.203 -10.526 29.585 1.00 91.69 281 ARG A CA 1
ATOM 2207 C C . ARG A 1 281 ? -17.148 -9.461 28.993 1.00 91.69 281 ARG A C 1
ATOM 2209 O O . ARG A 1 281 ? -18.116 -9.047 29.634 1.00 91.69 281 ARG A O 1
ATOM 2216 N N . ARG A 1 282 ? -16.917 -9.021 27.749 1.00 91.81 282 ARG A N 1
ATOM 2217 C CA . ARG A 1 282 ? -17.732 -7.993 27.057 1.00 91.81 282 ARG A CA 1
ATOM 2218 C C . ARG A 1 282 ? -18.758 -8.612 26.101 1.00 91.81 282 ARG A C 1
ATOM 2220 O O . ARG A 1 282 ? -18.475 -9.606 25.436 1.00 91.81 282 ARG A O 1
ATOM 2227 N N . ARG A 1 283 ? -19.948 -8.001 25.981 1.00 89.50 283 ARG A N 1
ATOM 2228 C CA . ARG A 1 283 ? -20.963 -8.387 24.974 1.00 89.50 283 ARG A CA 1
ATOM 2229 C C . ARG A 1 283 ? -20.773 -7.580 23.702 1.00 89.50 283 ARG A C 1
ATOM 2231 O O . ARG A 1 283 ? -21.253 -6.457 23.598 1.00 89.50 283 ARG A O 1
ATOM 2238 N N . LEU A 1 284 ? -20.087 -8.181 22.736 1.00 93.56 284 LEU A N 1
ATOM 2239 C CA . LEU A 1 284 ? -19.906 -7.616 21.402 1.00 93.56 284 LEU A CA 1
ATOM 2240 C C . LEU A 1 284 ? -20.307 -8.631 20.333 1.00 93.56 284 LEU A C 1
ATOM 2242 O O . LEU A 1 284 ? -19.964 -9.817 20.415 1.00 93.56 284 LEU A O 1
ATOM 2246 N N . GLN A 1 285 ? -21.033 -8.160 19.325 1.00 94.50 285 GLN A N 1
ATOM 2247 C CA . GLN A 1 285 ? -21.326 -8.925 18.113 1.00 94.50 285 GLN A CA 1
ATOM 2248 C C . GLN A 1 285 ? -20.148 -8.849 17.133 1.00 94.50 285 GLN A C 1
ATOM 2250 O O . GLN A 1 285 ? -19.383 -7.886 17.160 1.00 94.50 285 GLN A O 1
ATOM 2255 N N . TYR A 1 286 ? -20.031 -9.824 16.223 1.00 95.44 286 TYR A N 1
ATOM 2256 C CA . TYR A 1 286 ? -18.984 -9.814 15.190 1.00 95.44 286 TYR A CA 1
ATOM 2257 C C . TYR A 1 286 ? -18.996 -8.516 14.374 1.00 95.44 286 TYR A C 1
ATOM 2259 O O . TYR A 1 286 ? -17.957 -7.897 14.198 1.00 95.44 286 TYR A O 1
ATOM 2267 N N . LYS A 1 287 ? -20.184 -8.028 13.989 1.00 95.31 287 LYS A N 1
ATOM 2268 C CA . LYS A 1 287 ? -20.350 -6.733 13.309 1.00 95.31 287 LYS A CA 1
ATOM 2269 C C . LYS A 1 287 ? -19.667 -5.580 14.056 1.00 95.31 287 LYS A C 1
ATOM 2271 O O . LYS A 1 287 ? -19.000 -4.763 13.436 1.00 95.31 287 LYS A O 1
ATOM 2276 N N . GLN A 1 288 ? -19.837 -5.509 15.376 1.00 95.19 288 GLN A N 1
ATOM 2277 C CA . GLN A 1 288 ? -19.251 -4.446 16.198 1.00 95.19 288 GLN A CA 1
ATOM 2278 C C . GLN A 1 288 ? -17.731 -4.586 16.279 1.00 95.19 288 GLN A C 1
ATOM 2280 O O . GLN A 1 288 ? -17.025 -3.595 16.141 1.00 95.19 288 GLN A O 1
ATOM 2285 N N . LEU A 1 289 ? -17.229 -5.813 16.443 1.00 96.94 289 LEU A N 1
ATOM 2286 C CA . LEU A 1 289 ? -15.792 -6.095 16.438 1.00 96.94 289 LEU A CA 1
ATOM 2287 C C . LEU A 1 289 ? -15.144 -5.776 15.094 1.00 96.94 289 LEU A C 1
ATOM 2289 O O . LEU A 1 289 ? -14.048 -5.231 15.064 1.00 96.94 289 LEU A O 1
ATOM 2293 N N . TRP A 1 290 ? -15.827 -6.075 13.994 1.00 97.44 290 TRP A N 1
ATOM 2294 C CA . TRP A 1 290 ? -15.357 -5.786 12.646 1.00 97.44 290 TRP A CA 1
ATOM 2295 C C . TRP A 1 290 ? -15.246 -4.281 12.401 1.00 97.44 290 TRP A C 1
ATOM 2297 O O . TRP A 1 290 ? -14.204 -3.798 11.969 1.00 97.44 290 TRP A O 1
ATOM 2307 N N . VAL A 1 291 ? -16.268 -3.518 12.797 1.00 95.38 291 VAL A N 1
ATOM 2308 C CA . VAL A 1 291 ? -16.229 -2.049 12.768 1.00 95.38 291 VAL A CA 1
ATOM 2309 C C . VAL A 1 291 ? -15.114 -1.501 13.664 1.00 95.38 291 VAL A C 1
ATOM 2311 O O . VAL A 1 291 ? -14.375 -0.619 13.245 1.00 95.38 291 VAL A O 1
ATOM 2314 N N . MET A 1 292 ? -14.941 -2.026 14.878 1.00 96.19 292 MET A N 1
ATOM 2315 C CA . MET A 1 292 ? -13.846 -1.599 15.757 1.00 96.19 292 MET A CA 1
ATOM 2316 C C . MET A 1 292 ? -12.473 -1.918 15.154 1.00 96.19 292 MET A C 1
ATOM 2318 O O . MET A 1 292 ? -11.589 -1.074 15.209 1.00 96.19 292 MET A O 1
ATOM 2322 N N . SER A 1 293 ? -12.320 -3.080 14.512 1.00 97.56 293 SER A N 1
ATOM 2323 C CA . SER A 1 293 ? -11.079 -3.510 13.852 1.00 97.56 293 SER A CA 1
ATOM 2324 C C . SER A 1 293 ? -10.661 -2.550 12.737 1.00 97.56 293 SER A C 1
ATOM 2326 O O . SER A 1 293 ? -9.488 -2.204 12.642 1.00 97.56 293 SER A O 1
ATOM 2328 N N . ILE A 1 294 ? -11.622 -2.048 11.953 1.00 95.81 294 ILE A N 1
ATOM 2329 C CA . ILE A 1 294 ? -11.395 -1.002 10.942 1.00 95.81 294 ILE A CA 1
ATOM 2330 C C . ILE A 1 294 ? -10.754 0.243 11.549 1.00 95.81 294 ILE A C 1
ATOM 2332 O O . ILE A 1 294 ? -9.803 0.792 11.002 1.00 95.81 294 ILE A O 1
ATOM 2336 N N . TYR A 1 295 ? -11.273 0.707 12.680 1.00 95.25 295 TYR A N 1
ATOM 2337 C CA . TYR A 1 295 ? -10.737 1.904 13.315 1.00 95.25 295 TYR A CA 1
ATOM 2338 C C . TYR A 1 295 ? -9.430 1.615 14.070 1.00 95.25 295 TYR A C 1
ATOM 2340 O O . TYR A 1 295 ? -8.579 2.495 14.168 1.00 95.25 295 TYR A O 1
ATOM 2348 N N . SER A 1 296 ? -9.209 0.383 14.538 1.00 96.75 296 SER A N 1
ATOM 2349 C CA . SER A 1 296 ? -7.964 -0.026 15.203 1.00 96.75 296 SER A CA 1
ATOM 2350 C C . SER A 1 296 ? -6.748 -0.085 14.273 1.00 96.75 296 SER A C 1
ATOM 2352 O O . SER A 1 296 ? -5.637 0.129 14.751 1.00 96.75 296 SER A O 1
ATOM 2354 N N . ILE A 1 297 ? -6.930 -0.313 12.966 1.00 96.31 297 ILE A N 1
ATOM 2355 C CA . ILE A 1 297 ? -5.815 -0.290 12.000 1.00 96.31 297 ILE A CA 1
ATOM 2356 C C . ILE A 1 297 ? -5.349 1.134 11.639 1.00 96.31 297 ILE A C 1
ATOM 2358 O O . ILE A 1 297 ? -4.303 1.293 11.019 1.00 96.31 297 ILE A O 1
ATOM 2362 N N . THR A 1 298 ? -6.071 2.181 12.052 1.00 95.06 298 THR A N 1
ATOM 2363 C CA . THR A 1 298 ? -5.752 3.581 11.704 1.00 95.06 298 THR A CA 1
ATOM 2364 C C . THR A 1 298 ? -4.357 4.000 12.154 1.00 95.06 298 THR A C 1
ATOM 2366 O O . THR A 1 298 ? -3.601 4.566 11.369 1.00 95.06 298 THR A O 1
ATOM 2369 N N . LEU A 1 299 ? -4.014 3.721 13.415 1.00 94.25 299 LEU A N 1
ATOM 2370 C CA . LEU A 1 299 ? -2.717 4.070 13.992 1.00 94.25 299 LEU A CA 1
ATOM 2371 C C . LEU A 1 299 ? -1.547 3.409 13.241 1.00 94.25 299 LEU A C 1
ATOM 2373 O O . LEU A 1 299 ? -0.660 4.141 12.800 1.00 94.25 299 LEU A O 1
ATOM 2377 N N . PRO A 1 300 ? -1.521 2.074 13.045 1.00 95.44 300 PRO A N 1
ATOM 2378 C CA . PRO A 1 300 ? -0.433 1.457 12.300 1.00 95.44 300 PRO A CA 1
ATOM 2379 C C . PRO A 1 300 ? -0.407 1.915 10.839 1.00 95.44 300 PRO A C 1
ATOM 2381 O O . PRO A 1 300 ? 0.669 2.241 10.352 1.00 95.44 300 PRO A O 1
ATOM 2384 N N . VAL A 1 301 ? -1.550 2.039 10.150 1.00 95.31 301 VAL A N 1
ATOM 2385 C CA . VAL A 1 301 ? -1.571 2.563 8.768 1.00 95.31 301 VAL A CA 1
ATOM 2386 C C . VAL A 1 301 ? -0.946 3.958 8.696 1.00 95.31 301 VAL A C 1
ATOM 2388 O O . VAL A 1 301 ? -0.088 4.201 7.849 1.00 95.31 301 VAL A O 1
ATOM 2391 N N . ALA A 1 302 ? -1.318 4.866 9.600 1.00 93.38 302 ALA A N 1
ATOM 2392 C CA . ALA A 1 302 ? -0.750 6.210 9.639 1.00 93.38 302 ALA A CA 1
ATOM 2393 C C . ALA A 1 302 ? 0.757 6.190 9.927 1.00 93.38 302 ALA A C 1
ATOM 2395 O O . ALA A 1 302 ? 1.514 6.870 9.239 1.00 93.38 302 ALA A O 1
ATOM 2396 N N . PHE A 1 303 ? 1.202 5.369 10.882 1.00 93.75 303 PHE A N 1
ATOM 2397 C CA . PHE A 1 303 ? 2.622 5.188 11.180 1.00 93.75 303 PHE A CA 1
ATOM 2398 C C . PHE A 1 303 ? 3.410 4.737 9.941 1.00 93.75 303 PHE A C 1
ATOM 2400 O O . PHE A 1 303 ? 4.378 5.395 9.566 1.00 93.75 303 PHE A O 1
ATOM 2407 N N . PHE A 1 304 ? 2.971 3.677 9.255 1.00 93.38 304 PHE A N 1
ATOM 2408 C CA . PHE A 1 304 ? 3.652 3.179 8.054 1.00 93.38 304 PHE A CA 1
ATOM 2409 C C . PHE A 1 304 ? 3.588 4.161 6.882 1.00 93.38 304 PHE A C 1
ATOM 2411 O O . PHE A 1 304 ? 4.545 4.254 6.120 1.00 93.38 304 PHE A O 1
ATOM 2418 N N . THR A 1 305 ? 2.513 4.945 6.771 1.00 92.94 305 THR A N 1
ATOM 2419 C CA . THR A 1 305 ? 2.421 6.025 5.775 1.00 92.94 305 THR A CA 1
ATOM 2420 C C . THR A 1 305 ? 3.505 7.077 6.016 1.00 92.94 305 THR A C 1
ATOM 2422 O O . THR A 1 305 ? 4.190 7.487 5.081 1.00 92.94 305 THR A O 1
ATOM 2425 N N . VAL A 1 306 ? 3.710 7.487 7.273 1.00 92.81 306 VAL A N 1
ATOM 2426 C CA . VAL A 1 306 ? 4.774 8.434 7.640 1.00 92.81 306 VAL A CA 1
ATOM 2427 C C . VAL A 1 306 ? 6.155 7.825 7.401 1.00 92.81 306 VAL A C 1
ATOM 2429 O O . VAL A 1 306 ? 7.012 8.492 6.833 1.00 92.81 306 VAL A O 1
ATOM 2432 N N . MET A 1 307 ? 6.378 6.558 7.760 1.00 91.62 307 MET A N 1
ATOM 2433 C CA . MET A 1 307 ? 7.657 5.884 7.484 1.00 91.62 307 MET A CA 1
ATOM 2434 C C . MET A 1 307 ? 7.947 5.796 5.979 1.00 91.62 307 MET A C 1
ATOM 2436 O O . MET A 1 307 ? 9.073 6.057 5.561 1.00 91.62 307 MET A O 1
ATOM 2440 N N . SER A 1 308 ? 6.925 5.522 5.158 1.00 89.06 308 SER A N 1
ATOM 2441 C CA . SER A 1 308 ? 7.048 5.540 3.697 1.00 89.06 308 SER A CA 1
ATOM 2442 C C . SER A 1 308 ? 7.410 6.929 3.175 1.00 89.06 308 SER A C 1
ATOM 2444 O O . SER A 1 308 ? 8.241 7.028 2.279 1.00 89.06 308 SER A O 1
ATOM 2446 N N . LEU A 1 309 ? 6.832 7.999 3.732 1.00 90.62 309 LEU A N 1
ATOM 2447 C CA . LEU A 1 309 ? 7.189 9.378 3.371 1.00 90.62 309 LEU A CA 1
ATOM 2448 C C . LEU A 1 309 ? 8.639 9.721 3.735 1.00 90.62 309 LEU A C 1
ATOM 2450 O O . LEU A 1 309 ? 9.295 10.456 3.004 1.00 90.62 309 LEU A O 1
ATOM 2454 N N . LEU A 1 310 ? 9.146 9.168 4.838 1.00 91.00 310 LEU A N 1
ATOM 2455 C CA . LEU A 1 310 ? 10.540 9.316 5.264 1.00 91.00 310 LEU A CA 1
ATOM 2456 C C . LEU A 1 310 ? 11.511 8.416 4.484 1.00 91.00 310 LEU A C 1
ATOM 2458 O O . LEU A 1 310 ? 12.710 8.469 4.739 1.00 91.00 310 LEU A O 1
ATOM 2462 N N . LYS A 1 311 ? 11.010 7.603 3.540 1.00 87.94 311 LYS A N 1
ATOM 2463 C CA . LYS A 1 311 ? 11.778 6.587 2.802 1.00 87.94 311 LYS A CA 1
ATOM 2464 C C . LYS A 1 311 ? 12.493 5.588 3.725 1.00 87.94 311 LYS A C 1
ATOM 2466 O O . LYS A 1 311 ? 13.516 5.017 3.359 1.00 87.94 311 LYS A O 1
ATOM 2471 N N . THR A 1 312 ? 11.940 5.353 4.914 1.00 87.88 312 THR A N 1
ATOM 2472 C CA . THR A 1 312 ? 12.512 4.437 5.903 1.00 87.88 312 THR A CA 1
ATOM 2473 C C . THR A 1 312 ? 11.857 3.071 5.779 1.00 87.88 312 THR A C 1
ATOM 2475 O O . THR A 1 312 ? 10.644 2.930 5.960 1.00 87.88 312 THR A O 1
ATOM 2478 N N . SER A 1 313 ? 12.661 2.041 5.520 1.00 85.50 313 SER A N 1
ATOM 2479 C CA . SER A 1 313 ? 12.196 0.659 5.581 1.00 85.50 313 SER A CA 1
ATOM 2480 C C . SER A 1 313 ? 12.032 0.229 7.039 1.00 85.50 313 SER A C 1
ATOM 2482 O O . SER A 1 313 ? 12.893 0.447 7.890 1.00 85.50 313 SER A O 1
ATOM 2484 N N . VAL A 1 314 ? 10.886 -0.374 7.350 1.00 89.12 314 VAL A N 1
ATOM 2485 C CA . VAL A 1 314 ? 10.601 -0.881 8.694 1.00 89.12 314 VAL A CA 1
ATOM 2486 C C . VAL A 1 314 ? 10.748 -2.404 8.671 1.00 89.12 314 VAL A C 1
ATOM 2488 O O . VAL A 1 314 ? 9.937 -3.089 8.032 1.00 89.12 314 VAL A O 1
ATOM 2491 N N . PRO A 1 315 ? 11.753 -2.978 9.352 1.00 90.88 315 PRO A N 1
ATOM 2492 C CA . PRO A 1 315 ? 11.896 -4.425 9.421 1.00 90.88 315 PRO A CA 1
ATOM 2493 C C . PRO A 1 315 ? 10.702 -5.032 10.166 1.00 90.88 315 PRO A C 1
ATOM 2495 O O . PRO A 1 315 ? 10.120 -4.407 11.051 1.00 90.88 315 PRO A O 1
ATOM 2498 N N . PHE A 1 316 ? 10.315 -6.256 9.801 1.00 91.88 316 PHE A N 1
ATOM 2499 C CA . PHE A 1 316 ? 9.176 -6.957 10.415 1.00 91.88 316 PHE A CA 1
ATOM 2500 C C . PHE A 1 316 ? 7.842 -6.183 10.339 1.00 91.88 316 PHE A C 1
ATOM 2502 O O . PHE A 1 316 ? 6.973 -6.359 11.197 1.00 91.88 316 PHE A O 1
ATOM 2509 N N . SER A 1 317 ? 7.657 -5.361 9.294 1.00 91.25 317 SER A N 1
ATOM 2510 C CA . SER A 1 317 ? 6.472 -4.510 9.080 1.00 91.25 317 SER A CA 1
ATOM 2511 C C . SER A 1 317 ? 5.146 -5.232 9.343 1.00 91.25 317 SER A C 1
ATOM 2513 O O . SER A 1 317 ? 4.293 -4.714 10.058 1.00 91.25 317 SER A O 1
ATOM 2515 N N . PHE A 1 318 ? 4.992 -6.461 8.838 1.00 91.50 318 PHE A N 1
ATOM 2516 C CA . PHE A 1 318 ? 3.785 -7.269 9.032 1.00 91.50 318 PHE A CA 1
ATOM 2517 C C . PHE A 1 318 ? 3.468 -7.546 10.513 1.00 91.50 318 PHE A C 1
ATOM 2519 O O . PHE A 1 318 ? 2.324 -7.386 10.951 1.00 91.50 318 PHE A O 1
ATOM 2526 N N . PHE A 1 319 ? 4.475 -7.935 11.300 1.00 94.19 319 PHE A N 1
ATOM 2527 C CA . PHE A 1 319 ? 4.304 -8.252 12.718 1.00 94.19 319 PHE A CA 1
ATOM 2528 C C . PHE A 1 319 ? 4.012 -6.999 13.538 1.00 94.19 319 PHE A C 1
ATOM 2530 O O . PHE A 1 319 ? 3.121 -7.021 14.385 1.00 94.19 319 PHE A O 1
ATOM 2537 N N . ILE A 1 320 ? 4.705 -5.894 13.250 1.00 95.12 320 ILE A N 1
ATOM 2538 C CA . ILE A 1 320 ? 4.473 -4.605 13.913 1.00 95.12 320 ILE A CA 1
ATOM 2539 C C . ILE A 1 320 ? 3.063 -4.102 13.595 1.00 95.12 320 ILE A C 1
ATOM 2541 O O . ILE A 1 320 ? 2.308 -3.770 14.508 1.00 95.12 320 ILE A O 1
ATOM 2545 N N . PHE A 1 321 ? 2.670 -4.111 12.318 1.00 95.31 321 PHE A N 1
ATOM 2546 C CA . PHE A 1 321 ? 1.338 -3.703 11.875 1.00 95.31 321 PHE A CA 1
ATOM 2547 C C . PHE A 1 321 ? 0.239 -4.486 12.594 1.00 95.31 321 PHE A C 1
ATOM 2549 O O . PHE A 1 321 ? -0.675 -3.904 13.188 1.00 95.31 321 PHE A O 1
ATOM 2556 N N . THR A 1 322 ? 0.346 -5.815 12.580 1.00 95.12 322 THR A N 1
ATOM 2557 C CA . THR A 1 322 ? -0.653 -6.698 13.188 1.00 95.12 322 THR A CA 1
ATOM 2558 C C . THR A 1 322 ? -0.649 -6.557 14.712 1.00 95.12 322 THR A C 1
ATOM 2560 O O . THR A 1 322 ? -1.714 -6.462 15.320 1.00 95.12 322 THR A O 1
ATOM 2563 N N . GLY A 1 323 ? 0.529 -6.469 15.336 1.00 96.19 323 GLY A N 1
ATOM 2564 C CA . GLY A 1 323 ? 0.704 -6.282 16.777 1.00 96.19 323 GLY A CA 1
ATOM 2565 C C . GLY A 1 323 ? 0.061 -4.996 17.291 1.00 96.19 323 GLY A C 1
ATOM 2566 O O . GLY A 1 323 ? -0.767 -5.042 18.200 1.00 96.19 323 GLY A O 1
ATOM 2567 N N . VAL A 1 324 ? 0.367 -3.855 16.668 1.00 96.50 324 VAL A N 1
ATOM 2568 C CA . VAL A 1 324 ? -0.222 -2.557 17.037 1.00 96.50 324 VAL A CA 1
ATOM 2569 C C . VAL A 1 324 ? -1.738 -2.571 16.826 1.00 96.50 324 VAL A C 1
ATOM 2571 O O . VAL A 1 324 ? -2.479 -2.120 17.700 1.00 96.50 324 VAL A O 1
ATOM 2574 N N . SER A 1 325 ? -2.217 -3.152 15.721 1.00 96.94 325 SER A N 1
ATOM 2575 C CA . SER A 1 325 ? -3.656 -3.285 15.451 1.00 96.94 325 SER A CA 1
ATOM 2576 C C . SER A 1 325 ? -4.370 -4.121 16.520 1.00 96.94 325 SER A C 1
ATOM 2578 O O . SER A 1 325 ? -5.444 -3.743 16.990 1.00 96.94 325 SER A O 1
ATOM 2580 N N . MET A 1 326 ? -3.764 -5.235 16.947 1.00 97.12 326 MET A N 1
ATOM 2581 C CA . MET A 1 326 ? -4.285 -6.086 18.020 1.00 97.12 326 MET A CA 1
ATOM 2582 C C . MET A 1 326 ? -4.319 -5.361 19.366 1.00 97.12 326 MET A C 1
ATOM 2584 O O . MET A 1 326 ? -5.321 -5.456 20.073 1.00 97.12 326 MET A O 1
ATOM 2588 N N . ILE A 1 327 ? -3.265 -4.616 19.712 1.00 96.75 327 ILE A N 1
ATOM 2589 C CA . ILE A 1 327 ? -3.214 -3.819 20.945 1.00 96.75 327 ILE A CA 1
ATOM 2590 C C . ILE A 1 327 ? -4.321 -2.763 20.933 1.00 96.75 327 ILE A C 1
ATOM 2592 O O . ILE A 1 327 ? -5.087 -2.666 21.893 1.00 96.75 327 ILE A O 1
ATOM 2596 N N . MET A 1 328 ? -4.458 -2.016 19.835 1.00 96.94 328 MET A N 1
ATOM 2597 C CA . MET A 1 328 ? -5.501 -1.000 19.695 1.00 96.94 328 MET A CA 1
ATOM 2598 C C . MET A 1 328 ? -6.900 -1.604 19.794 1.00 96.94 328 MET A C 1
ATOM 2600 O O . MET A 1 328 ? -7.749 -1.058 20.503 1.00 96.94 328 MET A O 1
ATOM 2604 N N . LEU A 1 329 ? -7.142 -2.754 19.162 1.00 97.56 329 LEU A N 1
ATOM 2605 C CA . LEU A 1 329 ? -8.421 -3.450 19.278 1.00 97.56 329 LEU A CA 1
ATOM 2606 C C . LEU A 1 329 ? -8.681 -3.914 20.716 1.00 97.56 329 LEU A C 1
ATOM 2608 O O . LEU A 1 329 ? -9.768 -3.682 21.245 1.00 97.56 329 LEU A O 1
ATOM 2612 N N . TYR A 1 330 ? -7.692 -4.522 21.370 1.00 97.50 330 TYR A N 1
ATOM 2613 C CA . TYR A 1 330 ? -7.806 -5.002 22.745 1.00 97.50 330 TYR A CA 1
ATOM 2614 C C . TYR A 1 330 ? -8.150 -3.870 23.721 1.00 97.50 330 TYR A C 1
ATOM 2616 O O . TYR A 1 330 ? -9.103 -3.988 24.498 1.00 97.50 330 TYR A O 1
ATOM 2624 N N . LEU A 1 331 ? -7.424 -2.749 23.644 1.00 96.31 331 LEU A N 1
ATOM 2625 C CA . LEU A 1 331 ? -7.702 -1.561 24.451 1.00 96.31 331 LEU A CA 1
ATOM 2626 C C . LEU A 1 331 ? -9.103 -1.018 24.158 1.00 96.31 331 LEU A C 1
ATOM 2628 O O . LEU A 1 331 ? -9.852 -0.724 25.082 1.00 96.31 331 LEU A O 1
ATOM 2632 N N . SER A 1 332 ? -9.506 -0.976 22.889 1.00 96.44 332 SER A N 1
ATOM 2633 C CA . SER A 1 332 ? -10.830 -0.477 22.505 1.00 96.44 332 SER A CA 1
ATOM 2634 C C . SER A 1 332 ? -11.957 -1.371 23.032 1.00 96.44 332 SER A C 1
ATOM 2636 O O . SER A 1 332 ? -12.996 -0.879 23.463 1.00 96.44 332 SER A O 1
ATOM 2638 N N . ILE A 1 333 ? -11.773 -2.696 23.046 1.00 96.62 333 ILE A N 1
ATOM 2639 C CA . ILE A 1 333 ? -12.740 -3.633 23.639 1.00 96.62 333 ILE A CA 1
ATOM 2640 C C . ILE A 1 333 ? -12.824 -3.431 25.158 1.00 96.62 333 ILE A C 1
ATOM 2642 O O . ILE A 1 333 ? -13.916 -3.525 25.721 1.00 96.62 333 ILE A O 1
ATOM 2646 N N . LYS A 1 334 ? -11.708 -3.131 25.834 1.00 95.50 334 LYS A N 1
ATOM 2647 C CA . LYS A 1 334 ? -11.674 -2.885 27.285 1.00 95.50 334 LYS A CA 1
ATOM 2648 C C . LYS A 1 334 ? -12.533 -1.681 27.701 1.00 95.50 334 LYS A C 1
ATOM 2650 O O . LYS A 1 334 ? -13.138 -1.737 28.773 1.00 95.50 334 LYS A O 1
ATOM 2655 N N . GLU A 1 335 ? -12.637 -0.666 26.846 1.00 94.19 335 GLU A N 1
ATOM 2656 C CA . GLU A 1 335 ? -13.456 0.539 27.064 1.00 94.19 335 GLU A CA 1
ATOM 2657 C C . GLU A 1 335 ? -14.969 0.315 26.855 1.00 94.19 335 GLU A C 1
ATOM 2659 O O . GLU A 1 335 ? -15.794 1.150 27.219 1.00 94.19 335 GLU A O 1
ATOM 2664 N N . VAL A 1 336 ? -15.390 -0.817 26.282 1.00 93.00 336 VAL A N 1
ATOM 2665 C CA . VAL A 1 336 ? -16.822 -1.148 26.134 1.00 93.00 336 VAL A CA 1
ATOM 2666 C C . VAL A 1 336 ? -17.383 -1.564 27.492 1.00 93.00 336 VAL A C 1
ATOM 2668 O O . VAL A 1 336 ? -16.813 -2.490 28.037 1.00 93.00 336 VAL A O 1
ATOM 2671 N N . PRO A 1 337 ? -18.502 -1.032 28.025 1.00 87.25 337 PRO A N 1
ATOM 2672 C CA . PRO A 1 337 ? -19.017 -1.362 29.366 1.00 87.25 337 PRO A CA 1
ATOM 2673 C C . PRO A 1 337 ? -19.130 -2.867 29.684 1.00 87.25 337 PRO A C 1
ATOM 2675 O O . PRO A 1 337 ? -19.427 -3.683 28.806 1.00 87.25 337 PRO A O 1
ATOM 2678 N N . GLN A 1 338 ? -18.855 -3.249 30.941 1.00 81.06 338 GLN A N 1
ATOM 2679 C CA . GLN A 1 338 ? -18.967 -4.645 31.395 1.00 81.06 338 GLN A CA 1
ATOM 2680 C C . GLN A 1 338 ? -20.431 -5.075 31.478 1.00 81.06 338 GLN A C 1
ATOM 2682 O O . GLN A 1 338 ? -21.334 -4.252 31.630 1.00 81.06 338 GLN A O 1
ATOM 2687 N N . GLN A 1 339 ? -20.658 -6.385 31.393 1.00 71.50 339 GLN A N 1
ATOM 2688 C CA . GLN A 1 339 ? -21.964 -6.959 31.702 1.00 71.50 339 GLN A CA 1
ATOM 2689 C C . GLN A 1 339 ? -22.319 -6.647 33.160 1.00 71.50 339 GLN A C 1
ATOM 2691 O O . GLN A 1 339 ? -21.484 -6.859 34.038 1.00 71.50 339 GLN A O 1
ATOM 2696 N N . LYS A 1 340 ? -23.532 -6.136 33.387 1.00 53.00 340 LYS A N 1
ATOM 2697 C CA . LYS A 1 340 ? -24.142 -6.097 34.719 1.00 53.00 340 LYS A CA 1
ATOM 2698 C C . LYS A 1 340 ? -24.730 -7.451 35.074 1.00 53.00 340 LYS A C 1
ATOM 2700 O O . LYS A 1 340 ? -25.249 -8.110 34.140 1.00 53.00 340 LYS A O 1
#

InterPro domains:
  IPR009574 Protein of unknown function DUF1189 [PF06691] (90-333)

Organism: NCBI:txid2021314

Foldseek 3Di:
DDDDDDVVVVVVVVVVVVVVVPPDDDDDDPDPPVVVVVVVVVCVVVVPPPPVVVVVVCVVPDDPVVVVVVVVVVVVSVVVVVCLLPPDLVSLLVCLQPPLLSLLSLLPPDPVSLLVSLLVLLVLLCVLVLVVVLVVVLLVLVQVLCCLPPPDAKWKAAQQFIDDPDPDWGWDDTDQEIEIEARPPPDDVVVVVVHQFYWYDYGFWIWTHHNNDIDIGGCVNVVRNTDISVNVSVVSVVVSVCSVVVSVVVSVVVSVVSSVVLLVLLLVLLVVLVVLCVVLQHDDDSSSSSSSLSSLLSNLSVVVSVCSNVVHDDPPSVCVSSVSSNVSSNSSSNSNDHDD

pLDDT: mean 74.58, std 23.42, range [23.02, 97.56]

Sequence (340 aa):
MPCSADLLPYILYRIKKCRVLRQNEISFPVFPNEQLLEYVCLVDSLAKKHYLYLLFFCKGLLKRSLSEQILLRYNITVNNLKENCNLNLFKRLLHSLYSPESIAKLRFTGVGSAILYVFLLMLLSTLPSAIMLGQSFSSAVSGFEESMKDNLPSFKLENGVLQSPEKKPVVTEGDGFYFIFDPHDQISQDKTREYDDVISFDSDRAVVRSNGSEDAVTYTSLGADNLTKEDLLSALQSFDGMLPILLPVLYVISYILIAGAAFTGVSLLAVIGLGMKNSLRRRLQYKQLWVMSIYSITLPVAFFTVMSLLKTSVPFSFFIFTGVSMIMLYLSIKEVPQQK